Protein AF-A0AAV6TW61-F1 (afdb_monomer)

Solvent-accessible surface area (backbone atoms only — not comparable to full-atom values): 12051 Å² total; per-residue (Å²): 134,86,79,83,77,79,75,55,72,47,55,53,77,74,72,58,82,86,72,75,43,93,68,83,63,38,77,50,53,74,70,54,29,72,76,37,59,94,50,38,58,76,89,39,31,32,36,69,66,61,51,52,55,53,52,54,51,59,56,47,62,65,52,74,74,61,84,83,86,89,83,84,90,88,79,93,79,95,74,92,85,84,84,85,82,88,83,87,79,88,84,76,91,77,84,90,81,80,90,69,53,70,63,59,55,52,52,50,51,49,57,49,30,55,55,29,45,75,74,74,42,77,64,83,57,75,86,45,64,79,40,93,57,44,59,60,57,51,49,51,54,50,49,52,47,43,37,42,71,72,67,62,48,70,74,75,72,82,70,86,77,71,80,54,68,66,62,58,49,54,54,47,55,53,51,54,54,57,58,63,74,73,111

Mean predicted aligned error: 20.85 Å

Radius of gyration: 29.81 Å; Cα contacts (8 Å, |Δi|>4): 98; chains: 1; bounding box: 79×48×80 Å

pLDDT: mean 75.17, std 19.5, range [32.03, 95.75]

Sequence (183 aa):
MAKLVRLLVCCNPFQLPRHCIRTSLRPVQPWMVQLKPDTIHPKSKICVDCRKKLGKLKNAEAKDGARSIPTEANTSTAADDFEKEINLDEEGKDEESGGESSYAREFALKGLNESLQSIGESPVKSWRLKERNYSTNKFQKIDDVVRTKVFNIQEQQDDSSDCTHEKCEILTQLKEKFLVTNK

Structure (mmCIF, N/CA/C/O backbone):
data_AF-A0AAV6TW61-F1
#
_entry.id   AF-A0AAV6TW61-F1
#
loop_
_atom_site.group_PDB
_atom_site.id
_atom_site.type_symbol
_atom_site.label_atom_id
_atom_site.label_alt_id
_atom_site.label_comp_id
_atom_site.label_asym_id
_atom_site.label_entity_id
_atom_site.label_seq_id
_atom_site.pdbx_PDB_ins_code
_atom_site.Cartn_x
_atom_site.Cartn_y
_atom_site.Cartn_z
_atom_site.occupancy
_atom_site.B_iso_or_equiv
_atom_site.auth_seq_id
_atom_site.auth_comp_id
_atom_site.auth_asym_id
_atom_site.auth_atom_id
_atom_site.pdbx_PDB_model_num
ATOM 1 N N . MET A 1 1 ? -26.704 -10.622 -22.609 1.00 44.94 1 MET A N 1
ATOM 2 C CA . MET A 1 1 ? -25.483 -10.595 -23.446 1.00 44.94 1 MET A CA 1
ATOM 3 C C . MET A 1 1 ? -24.270 -10.847 -22.558 1.00 44.94 1 MET A C 1
ATOM 5 O O . MET A 1 1 ? -23.969 -10.011 -21.713 1.00 44.94 1 MET A O 1
ATOM 9 N N . ALA A 1 2 ? -23.618 -12.006 -22.672 1.00 50.59 2 ALA A N 1
ATOM 10 C CA . ALA A 1 2 ? -22.417 -12.305 -21.892 1.00 50.59 2 ALA A CA 1
ATOM 11 C C . ALA A 1 2 ? -21.236 -11.479 -22.428 1.00 50.59 2 ALA A C 1
ATOM 13 O O . ALA A 1 2 ? -20.878 -11.592 -23.600 1.00 50.59 2 ALA A O 1
ATOM 14 N N . LYS A 1 3 ? -20.641 -10.619 -21.591 1.00 51.84 3 LYS A N 1
ATOM 15 C CA . LYS A 1 3 ? -19.413 -9.894 -21.947 1.00 51.84 3 LYS A CA 1
ATOM 16 C C . LYS A 1 3 ? -18.277 -10.909 -22.048 1.00 51.84 3 LYS A C 1
ATOM 18 O O . LYS A 1 3 ? -17.883 -11.493 -21.041 1.00 51.84 3 LYS A O 1
ATOM 23 N N . LEU A 1 4 ? -17.751 -11.106 -23.255 1.00 52.84 4 LEU A N 1
ATOM 24 C CA . LEU A 1 4 ? -16.556 -11.911 -23.486 1.00 52.84 4 LEU A CA 1
ATOM 25 C C . LEU A 1 4 ? -15.365 -11.188 -22.835 1.00 52.84 4 LEU A C 1
ATOM 27 O O . LEU A 1 4 ? -14.794 -10.255 -23.402 1.00 52.84 4 LEU A O 1
ATOM 31 N N . VAL A 1 5 ? -15.028 -11.558 -21.599 1.00 57.91 5 VAL A N 1
ATOM 32 C CA . VAL A 1 5 ? -13.854 -11.020 -20.908 1.00 57.91 5 VAL A CA 1
ATOM 33 C C . VAL A 1 5 ? -12.625 -11.591 -21.608 1.00 57.91 5 VAL A C 1
ATOM 35 O O . VAL A 1 5 ? -12.257 -12.743 -21.388 1.00 57.91 5 VAL A O 1
ATOM 38 N N . ARG A 1 6 ? -11.995 -10.798 -22.483 1.00 59.06 6 ARG A N 1
ATOM 39 C CA . ARG A 1 6 ? -10.690 -11.143 -23.058 1.00 59.06 6 ARG A CA 1
ATOM 40 C C . ARG A 1 6 ? -9.681 -11.230 -21.915 1.00 59.06 6 ARG A C 1
ATOM 42 O O . ARG A 1 6 ? -9.266 -10.206 -21.375 1.00 59.06 6 ARG A O 1
ATOM 49 N N . LEU A 1 7 ? -9.315 -12.450 -21.531 1.00 63.81 7 LEU A N 1
ATOM 50 C CA . LEU A 1 7 ? -8.222 -12.687 -20.597 1.00 63.81 7 LEU A CA 1
ATOM 51 C C . LEU A 1 7 ? -6.934 -12.190 -21.255 1.00 63.81 7 LEU A C 1
ATOM 53 O O . LEU A 1 7 ? -6.513 -12.698 -22.292 1.00 63.81 7 LEU A O 1
ATOM 57 N N . LEU A 1 8 ? -6.337 -11.154 -20.673 1.00 72.69 8 LEU A N 1
ATOM 58 C CA . LEU A 1 8 ? -5.026 -10.684 -21.089 1.00 72.69 8 LEU A CA 1
ATOM 59 C C . LEU A 1 8 ? -3.990 -11.722 -20.645 1.00 72.69 8 LEU A C 1
ATOM 61 O O . LEU A 1 8 ? -3.890 -12.048 -19.463 1.00 72.69 8 LEU A O 1
ATOM 65 N N . VAL A 1 9 ? -3.222 -12.248 -21.598 1.00 83.88 9 VAL A N 1
ATOM 66 C CA . VAL A 1 9 ? -2.230 -13.297 -21.337 1.00 83.88 9 VAL A CA 1
ATOM 67 C C . VAL A 1 9 ? -0.862 -12.664 -21.106 1.00 83.88 9 VAL A C 1
ATOM 69 O O . VAL A 1 9 ? -0.349 -11.930 -21.950 1.00 83.88 9 VAL A O 1
ATOM 72 N N . CYS A 1 10 ? -0.284 -12.931 -19.937 1.00 89.38 10 CYS A N 1
ATOM 73 C CA . CYS A 1 10 ? 1.102 -12.594 -19.625 1.00 89.38 10 CYS A CA 1
ATOM 74 C C . CYS A 1 10 ? 2.043 -13.608 -20.291 1.00 89.38 10 CYS A C 1
ATOM 76 O O . CYS A 1 10 ? 1.726 -14.794 -20.329 1.00 89.38 10 CYS A O 1
ATOM 78 N N . CYS A 1 11 ? 3.222 -13.167 -20.739 1.00 89.94 11 CYS A N 1
ATOM 79 C CA . CYS A 1 11 ? 4.248 -14.044 -21.316 1.00 89.94 11 CYS A CA 1
ATOM 80 C C . CYS A 1 11 ? 4.774 -15.135 -20.364 1.00 89.94 11 CYS A C 1
ATOM 82 O O . CYS A 1 11 ? 5.349 -16.104 -20.837 1.00 89.94 11 CYS A O 1
ATOM 84 N N . ASN A 1 12 ? 4.553 -15.010 -19.048 1.00 90.19 12 ASN A N 1
ATOM 85 C CA . ASN A 1 12 ? 4.887 -16.017 -18.033 1.00 90.19 12 ASN A CA 1
ATOM 86 C C . ASN A 1 12 ? 6.308 -16.621 -18.167 1.00 90.19 12 ASN A C 1
ATOM 88 O O . ASN A 1 12 ? 6.460 -17.835 -18.317 1.00 90.19 12 ASN A O 1
ATOM 92 N N . PRO A 1 13 ? 7.373 -15.813 -18.028 1.00 91.25 13 PRO A N 1
ATOM 93 C CA . PRO A 1 13 ? 8.762 -16.268 -18.200 1.00 91.25 13 PRO A CA 1
ATOM 94 C C . PRO A 1 13 ? 9.259 -17.272 -17.145 1.00 91.25 13 PRO A C 1
ATOM 96 O O . PRO A 1 13 ? 10.419 -17.689 -17.146 1.00 91.25 13 PRO A O 1
ATOM 99 N N . PHE A 1 14 ? 8.400 -17.624 -16.193 1.00 91.69 14 PHE A N 1
ATOM 100 C CA . PHE A 1 14 ? 8.671 -18.580 -15.124 1.00 91.69 14 PHE A CA 1
ATOM 101 C C . PHE A 1 14 ? 7.818 -19.844 -15.254 1.00 91.69 14 PHE A C 1
ATOM 103 O O . PHE A 1 14 ? 7.834 -20.658 -14.339 1.00 91.69 14 PHE A O 1
ATOM 110 N N . GLN A 1 15 ? 7.054 -19.982 -16.348 1.00 88.56 15 GLN A N 1
ATOM 111 C CA . GLN A 1 15 ? 6.198 -21.138 -16.633 1.00 88.56 15 GLN A CA 1
ATOM 112 C C . GLN A 1 15 ? 5.305 -21.526 -15.441 1.00 88.5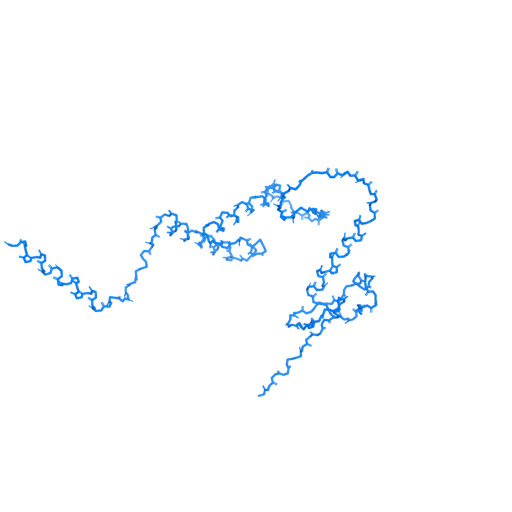6 15 GLN A C 1
ATOM 114 O O . GLN A 1 15 ? 5.046 -22.696 -15.177 1.00 88.56 15 GLN A O 1
ATOM 119 N N . LEU A 1 16 ? 4.821 -20.524 -14.697 1.00 84.50 16 LEU A N 1
ATOM 120 C CA . LEU A 1 16 ? 4.012 -20.759 -13.506 1.00 84.50 16 LEU A CA 1
ATOM 121 C C . LEU A 1 16 ? 2.666 -21.384 -13.907 1.00 84.50 16 LEU A C 1
ATOM 123 O O . LEU A 1 16 ? 2.005 -20.856 -14.812 1.00 84.50 16 LEU A O 1
ATOM 127 N N . PRO A 1 17 ? 2.226 -22.466 -13.244 1.00 81.06 17 PRO A N 1
ATOM 128 C CA . PRO A 1 17 ? 0.925 -23.058 -13.512 1.00 81.06 17 PRO A CA 1
ATOM 129 C C . PRO A 1 17 ? -0.192 -22.079 -13.131 1.00 81.06 17 PRO A C 1
ATOM 131 O O . PRO A 1 17 ? -0.079 -21.331 -12.160 1.00 81.06 17 PRO A O 1
ATOM 134 N N . ARG A 1 18 ? -1.288 -22.083 -13.904 1.00 76.00 18 ARG A N 1
ATOM 135 C CA . ARG A 1 18 ? -2.466 -21.212 -13.694 1.00 76.00 18 ARG A CA 1
ATOM 136 C C . ARG A 1 18 ? -2.135 -19.715 -13.644 1.00 76.00 18 ARG A C 1
ATOM 138 O O . ARG A 1 18 ? -2.767 -18.950 -12.918 1.00 76.00 18 ARG A O 1
ATOM 145 N N . HIS A 1 19 ? -1.167 -19.282 -14.449 1.00 77.88 19 HIS A N 1
ATOM 146 C CA . HIS A 1 19 ? -0.800 -17.876 -14.589 1.00 77.88 19 HIS A CA 1
ATOM 147 C C . HIS A 1 19 ? -1.848 -17.090 -15.400 1.00 77.88 19 HIS A C 1
ATOM 149 O O . HIS A 1 19 ? -1.616 -16.658 -16.528 1.00 77.88 19 HIS A O 1
ATOM 155 N N . CYS A 1 20 ? -3.042 -16.934 -14.829 1.00 66.94 20 CYS A N 1
ATOM 156 C CA . CYS A 1 20 ? -4.147 -16.176 -15.401 1.00 66.94 20 CYS A CA 1
ATOM 157 C C . CYS A 1 20 ? -4.231 -14.813 -14.725 1.00 66.94 20 CYS A C 1
ATOM 159 O O . CYS A 1 20 ? -4.363 -14.722 -13.505 1.00 66.94 20 CYS A O 1
ATOM 161 N N . ILE A 1 21 ? -4.173 -13.744 -15.519 1.00 74.00 21 ILE A N 1
ATOM 162 C CA . ILE A 1 21 ? -4.051 -12.392 -14.983 1.00 74.00 21 ILE A CA 1
ATOM 163 C C . ILE A 1 21 ? -5.213 -11.533 -15.449 1.00 74.00 21 ILE A C 1
ATOM 165 O O . ILE A 1 21 ? -5.481 -11.386 -16.637 1.00 74.00 21 ILE A O 1
ATOM 169 N N . ARG A 1 22 ? -5.916 -10.966 -14.466 1.00 64.75 22 ARG A N 1
ATOM 170 C CA . ARG A 1 22 ? -7.013 -10.008 -14.666 1.00 64.75 22 ARG A CA 1
ATOM 171 C C . ARG A 1 22 ? -6.548 -8.551 -14.583 1.00 64.75 22 ARG A C 1
ATOM 173 O O . ARG A 1 22 ? -7.348 -7.645 -14.780 1.00 64.75 22 ARG A O 1
ATOM 180 N N . THR A 1 23 ? -5.279 -8.323 -14.251 1.00 69.50 23 THR A N 1
ATOM 181 C CA . THR A 1 23 ? -4.700 -6.993 -14.037 1.00 69.50 23 THR A CA 1
ATOM 182 C C . THR A 1 23 ? -3.992 -6.462 -15.287 1.00 69.50 23 THR A C 1
ATOM 184 O O . THR A 1 23 ? -3.738 -7.186 -16.250 1.00 69.50 23 THR A O 1
ATOM 187 N N . SER A 1 24 ? -3.697 -5.158 -15.280 1.00 81.25 24 SER A N 1
ATOM 188 C CA . SER A 1 24 ? -3.044 -4.458 -16.390 1.00 81.25 24 SER A CA 1
ATOM 189 C C . SER A 1 24 ? -1.644 -5.017 -16.668 1.00 81.25 24 SER A C 1
ATOM 191 O O . SER A 1 24 ? -0.745 -4.931 -15.825 1.00 81.25 24 SER A O 1
ATOM 193 N N . LEU A 1 25 ? -1.458 -5.584 -17.864 1.00 90.56 25 LEU A N 1
ATOM 194 C CA . LEU A 1 25 ? -0.155 -6.038 -18.343 1.00 90.56 25 LEU A CA 1
ATOM 195 C C . LEU A 1 25 ? 0.665 -4.863 -18.888 1.00 90.56 25 LEU A C 1
AT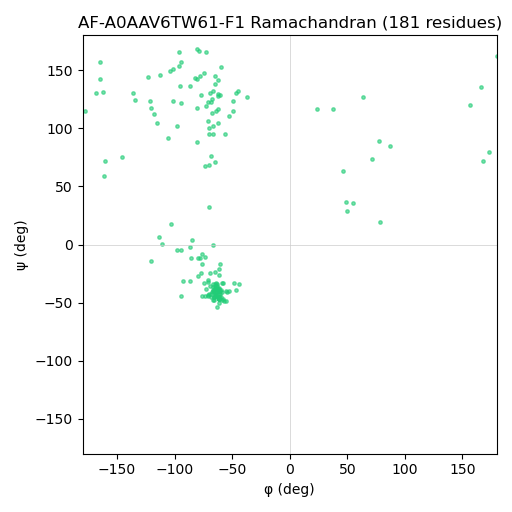OM 197 O O . LEU A 1 25 ? 0.141 -3.968 -19.555 1.00 90.56 25 LEU A O 1
ATOM 201 N N . ARG A 1 26 ? 1.973 -4.893 -18.647 1.00 91.44 26 ARG A N 1
ATOM 202 C CA . ARG A 1 26 ? 2.938 -3.884 -19.093 1.00 91.44 26 ARG A CA 1
ATOM 203 C C . ARG A 1 26 ? 3.699 -4.374 -20.329 1.00 91.44 26 ARG A C 1
ATOM 205 O O . ARG A 1 26 ? 3.873 -5.583 -20.478 1.00 91.44 26 ARG A O 1
ATOM 212 N N . PRO A 1 27 ? 4.156 -3.472 -21.212 1.00 94.75 27 PRO A N 1
ATOM 213 C CA . PRO A 1 27 ? 5.063 -3.853 -22.288 1.00 94.75 27 PRO A CA 1
ATOM 214 C C . PRO A 1 27 ? 6.377 -4.394 -21.709 1.00 94.75 27 PRO A C 1
ATOM 216 O O . PRO A 1 27 ? 6.871 -3.897 -20.692 1.00 94.75 27 PRO A O 1
ATOM 219 N N . VAL A 1 28 ? 6.918 -5.426 -22.350 1.00 95.00 28 VAL A N 1
ATOM 220 C CA . VAL A 1 28 ? 8.249 -5.960 -22.047 1.00 95.00 28 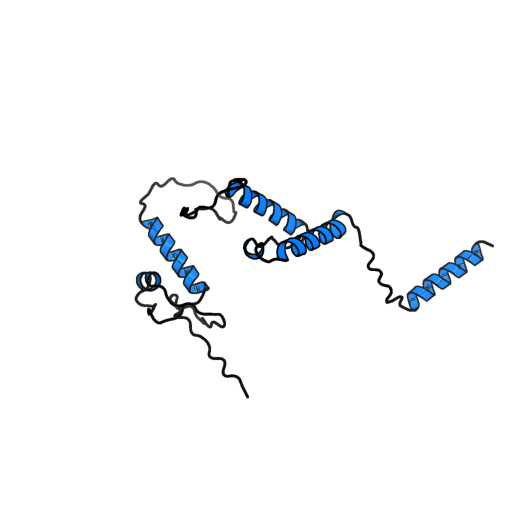VAL A CA 1
ATOM 221 C C . VAL A 1 28 ? 9.315 -4.909 -22.377 1.00 95.00 28 VAL A C 1
ATOM 223 O O . VAL A 1 28 ? 9.233 -4.232 -23.397 1.00 95.00 28 VAL A O 1
ATOM 226 N N . GLN A 1 29 ? 10.313 -4.764 -21.502 1.00 94.81 29 GLN A N 1
ATOM 227 C CA . GLN A 1 29 ? 11.461 -3.875 -21.719 1.00 94.81 29 GLN A CA 1
ATOM 228 C C . GLN A 1 29 ? 12.654 -4.667 -22.291 1.00 94.81 29 GLN A C 1
ATOM 230 O O . GLN A 1 29 ? 12.772 -5.853 -21.983 1.00 94.81 29 GLN A O 1
ATOM 235 N N . PRO A 1 30 ? 13.578 -4.044 -23.051 1.00 95.31 30 PRO A N 1
ATOM 236 C CA . PRO A 1 30 ? 14.693 -4.753 -23.696 1.00 95.31 30 PRO A CA 1
ATOM 237 C C . PRO A 1 30 ? 15.556 -5.593 -22.743 1.00 95.31 30 PRO A C 1
ATOM 239 O O . PRO A 1 30 ? 15.878 -6.736 -23.055 1.00 95.31 30 PRO A O 1
ATOM 242 N N . TRP A 1 31 ? 15.846 -5.079 -21.543 1.00 94.50 31 TRP A N 1
ATOM 243 C CA . TRP A 1 31 ? 16.635 -5.798 -20.531 1.00 94.50 31 TRP A CA 1
ATOM 244 C C . TRP A 1 31 ? 15.987 -7.116 -20.077 1.00 94.50 31 TRP A C 1
ATOM 246 O O . TRP A 1 31 ? 16.675 -8.039 -19.661 1.00 94.50 31 TRP A O 1
ATOM 256 N N . MET A 1 32 ? 14.659 -7.230 -20.164 1.00 95.44 32 MET A N 1
ATOM 257 C CA . MET A 1 32 ? 13.951 -8.462 -19.810 1.00 95.44 32 MET A CA 1
ATOM 258 C C . MET A 1 32 ? 14.187 -9.546 -20.861 1.00 95.44 32 MET A C 1
ATOM 260 O O . MET A 1 32 ? 14.342 -10.709 -20.509 1.00 95.44 32 MET A O 1
ATOM 264 N N . VAL A 1 33 ? 14.225 -9.158 -22.140 1.00 95.12 33 VAL A N 1
ATOM 265 C CA . VAL A 1 33 ? 14.514 -10.070 -23.257 1.00 95.12 33 VAL A CA 1
ATOM 266 C C . VAL A 1 33 ? 15.949 -10.577 -23.156 1.00 95.12 33 VAL A C 1
ATOM 268 O O . VAL A 1 33 ? 16.181 -11.758 -23.355 1.00 95.12 33 VAL A O 1
ATOM 271 N N . GLN A 1 34 ? 16.891 -9.709 -22.778 1.00 93.19 34 GLN A N 1
ATOM 272 C CA . GLN A 1 34 ? 18.284 -10.102 -22.540 1.00 93.19 34 GLN A CA 1
ATOM 273 C C . GLN A 1 34 ? 18.408 -11.126 -21.406 1.00 93.19 34 GLN A C 1
ATOM 275 O O . GLN A 1 34 ? 19.151 -12.089 -21.539 1.00 93.19 34 GLN A O 1
ATOM 280 N N . LEU A 1 35 ? 17.642 -10.948 -20.324 1.00 92.56 35 LEU A N 1
ATOM 281 C CA . LEU A 1 35 ? 17.695 -11.834 -19.159 1.00 92.56 35 LEU A CA 1
ATOM 282 C C . LEU A 1 35 ? 17.102 -13.225 -19.432 1.00 92.56 35 LEU A C 1
ATOM 284 O O . LEU A 1 35 ? 17.510 -14.209 -18.825 1.00 92.56 35 LEU A O 1
ATOM 288 N N . LYS A 1 36 ? 16.093 -13.314 -20.307 1.00 91.62 36 LYS A N 1
ATOM 289 C CA . LYS A 1 36 ? 15.455 -14.582 -20.685 1.00 91.62 36 LYS A CA 1
ATOM 290 C C . LYS A 1 36 ? 15.007 -14.585 -22.154 1.00 91.62 36 LYS A C 1
ATOM 292 O O . LYS A 1 36 ? 13.798 -14.506 -22.415 1.00 91.62 36 LYS A O 1
ATOM 297 N N . PRO A 1 37 ? 15.941 -14.729 -23.107 1.00 91.38 37 PRO A N 1
ATOM 298 C CA . PRO A 1 37 ? 15.635 -14.634 -24.535 1.00 91.38 37 PRO A CA 1
ATOM 299 C C . PRO A 1 37 ? 14.677 -15.734 -25.005 1.00 91.38 37 PRO A C 1
ATOM 301 O O . PRO A 1 37 ? 13.784 -15.467 -25.805 1.00 91.38 37 PRO A O 1
ATOM 304 N N . ASP A 1 38 ? 14.774 -16.933 -24.428 1.00 90.19 38 ASP A N 1
ATOM 305 C CA . ASP A 1 38 ? 14.000 -18.099 -24.877 1.00 90.19 38 ASP A CA 1
ATOM 306 C C . ASP A 1 38 ? 12.528 -18.073 -24.447 1.00 90.19 38 ASP A C 1
ATOM 308 O O . ASP A 1 38 ? 11.699 -18.811 -24.975 1.00 90.19 38 ASP A O 1
ATOM 312 N N . THR A 1 39 ? 12.177 -17.235 -23.465 1.00 89.75 39 THR A N 1
ATOM 313 C CA . THR A 1 39 ? 10.820 -17.215 -22.882 1.00 89.75 39 THR A CA 1
ATOM 314 C C . THR A 1 39 ? 10.114 -15.871 -23.020 1.00 89.75 39 THR A C 1
ATOM 316 O O . THR A 1 39 ? 8.899 -15.796 -22.828 1.00 89.75 39 THR A O 1
ATOM 319 N N . ILE A 1 40 ? 10.836 -14.797 -23.357 1.00 92.06 40 ILE A N 1
ATOM 320 C CA . ILE A 1 40 ? 10.291 -13.439 -23.409 1.00 92.06 40 ILE A CA 1
ATOM 321 C C . ILE A 1 40 ? 10.381 -12.879 -24.824 1.00 92.06 40 ILE A C 1
ATOM 323 O O . ILE A 1 40 ? 11.447 -12.521 -25.311 1.00 92.06 40 ILE A O 1
ATOM 327 N N . HIS A 1 41 ? 9.221 -12.685 -25.452 1.00 91.50 41 HIS A N 1
ATOM 328 C CA . HIS A 1 41 ? 9.142 -12.026 -26.752 1.00 91.50 41 HIS A CA 1
ATOM 329 C C . HIS A 1 41 ? 9.052 -10.490 -26.600 1.00 91.50 41 HIS A C 1
ATOM 331 O O . HIS A 1 41 ? 8.230 -10.019 -25.804 1.00 91.50 41 HIS A O 1
ATOM 337 N N . PRO A 1 42 ? 9.778 -9.676 -27.395 1.00 90.88 42 PRO A N 1
ATOM 338 C CA . PRO A 1 42 ? 9.791 -8.209 -27.269 1.00 90.88 42 PRO A CA 1
ATOM 339 C C . PRO A 1 42 ? 8.413 -7.542 -27.394 1.00 90.88 42 PRO A C 1
ATOM 341 O O . PRO A 1 42 ? 8.132 -6.541 -26.745 1.00 90.88 42 PRO A O 1
ATOM 344 N N . LYS A 1 43 ? 7.525 -8.113 -28.218 1.00 91.44 43 LYS A N 1
ATOM 345 C CA . LYS A 1 43 ? 6.150 -7.611 -28.419 1.00 91.44 43 LYS A CA 1
ATOM 346 C C . LYS A 1 43 ? 5.134 -8.144 -27.398 1.00 91.44 43 LYS A C 1
ATOM 348 O O . LYS A 1 43 ? 3.954 -7.810 -27.478 1.00 91.44 43 LYS A O 1
ATOM 353 N N . SER A 1 44 ? 5.556 -9.015 -26.481 1.00 92.50 44 SER A N 1
ATOM 354 C CA . SER A 1 44 ? 4.660 -9.589 -25.476 1.00 92.50 44 SER A CA 1
ATOM 355 C C . SER A 1 44 ? 4.407 -8.615 -24.324 1.00 92.50 44 SER A C 1
ATOM 357 O O . SER A 1 44 ? 5.076 -7.588 -24.177 1.00 92.50 44 SER A O 1
ATOM 359 N N . LYS A 1 45 ? 3.398 -8.925 -23.506 1.00 92.94 45 LYS A N 1
ATOM 360 C CA . LYS A 1 45 ? 3.108 -8.170 -22.291 1.00 92.94 45 LYS A CA 1
ATOM 361 C C . LYS A 1 45 ? 3.383 -9.027 -21.065 1.00 92.94 45 LYS A C 1
ATOM 363 O O . LYS A 1 45 ? 3.154 -10.235 -21.069 1.00 92.94 45 LYS A O 1
ATOM 368 N N . ILE A 1 46 ? 3.836 -8.377 -20.005 1.00 93.06 46 ILE A N 1
ATOM 369 C CA . ILE A 1 46 ? 4.231 -9.004 -18.751 1.00 93.06 46 ILE A CA 1
ATOM 370 C C . ILE A 1 46 ? 3.425 -8.421 -17.594 1.00 93.06 46 ILE A C 1
ATOM 372 O O . ILE A 1 46 ? 3.088 -7.235 -17.574 1.00 93.06 46 ILE A O 1
ATOM 376 N N . CYS A 1 47 ? 3.091 -9.246 -16.613 1.00 93.12 47 CYS A N 1
ATOM 377 C CA . CYS A 1 47 ? 2.426 -8.772 -15.412 1.00 93.12 47 CYS A CA 1
ATOM 378 C C . CYS A 1 47 ? 3.401 -8.158 -14.408 1.00 93.12 47 CYS A C 1
ATOM 380 O O . CYS A 1 47 ? 4.621 -8.302 -14.511 1.00 93.12 47 CYS A O 1
ATOM 382 N N . VAL A 1 48 ? 2.841 -7.486 -13.403 1.00 91.00 48 VAL A N 1
ATOM 383 C CA . VAL A 1 48 ? 3.616 -6.844 -12.336 1.00 91.00 48 VAL A CA 1
ATOM 384 C C . VAL A 1 48 ? 4.481 -7.858 -11.583 1.00 91.00 48 VAL A C 1
ATOM 386 O O . VAL A 1 48 ? 5.647 -7.573 -11.324 1.00 91.00 48 VAL A O 1
ATOM 389 N N . ASP A 1 49 ? 3.959 -9.048 -11.293 1.00 90.88 49 ASP A N 1
ATOM 390 C CA . ASP A 1 49 ? 4.676 -10.045 -10.492 1.00 90.88 49 ASP A CA 1
ATOM 391 C C . ASP A 1 49 ? 5.851 -10.659 -11.253 1.00 90.88 49 ASP A C 1
ATOM 393 O O . ASP A 1 49 ? 6.959 -10.743 -10.722 1.00 90.88 49 ASP A O 1
ATOM 397 N N . CYS A 1 50 ? 5.654 -11.015 -12.526 1.00 92.56 50 CYS A N 1
ATOM 398 C CA . CYS A 1 50 ? 6.741 -11.488 -13.379 1.00 92.56 50 CYS A CA 1
ATOM 399 C C . CYS A 1 50 ? 7.792 -10.394 -13.597 1.00 92.56 50 CYS A C 1
ATOM 401 O O . CYS A 1 50 ? 8.983 -10.683 -13.508 1.00 92.56 50 CYS A O 1
ATOM 403 N N . ARG A 1 51 ? 7.379 -9.133 -13.797 1.00 93.50 51 ARG A N 1
ATOM 404 C CA . ARG A 1 51 ? 8.306 -7.996 -13.904 1.00 93.50 51 ARG A CA 1
ATOM 405 C C . ARG A 1 51 ? 9.144 -7.823 -12.637 1.00 93.50 51 ARG A C 1
ATOM 407 O O . ARG A 1 51 ? 10.354 -7.646 -12.737 1.00 93.50 51 ARG A O 1
ATOM 414 N N . LYS A 1 52 ? 8.522 -7.897 -11.456 1.00 92.56 52 LYS A N 1
ATOM 415 C CA . LYS A 1 52 ? 9.225 -7.817 -10.167 1.00 92.56 52 LYS A CA 1
ATOM 416 C C . LYS A 1 52 ? 10.223 -8.961 -9.999 1.00 92.56 52 LYS A C 1
ATOM 418 O O . LYS A 1 52 ? 11.356 -8.710 -9.605 1.00 92.56 52 LYS A O 1
ATOM 423 N N . LYS A 1 53 ? 9.833 -10.198 -10.326 1.00 93.50 53 LYS A N 1
ATOM 424 C CA . LYS A 1 53 ? 10.732 -11.361 -10.257 1.00 93.50 53 LYS A CA 1
ATOM 425 C C . LYS A 1 53 ? 11.935 -11.223 -11.197 1.00 93.50 53 LYS A C 1
ATOM 427 O O . LYS A 1 53 ? 13.048 -11.488 -10.764 1.00 93.50 53 LYS A O 1
ATOM 432 N N . LEU A 1 54 ? 11.738 -10.748 -12.430 1.00 93.94 54 LEU A N 1
ATOM 433 C CA . LEU A 1 54 ? 12.852 -10.458 -13.346 1.00 93.94 54 LEU A CA 1
ATOM 434 C C . LEU A 1 54 ? 13.774 -9.360 -12.800 1.00 93.94 54 LEU A C 1
ATOM 436 O O . LEU A 1 54 ? 14.987 -9.469 -12.924 1.00 93.94 54 LEU A O 1
ATOM 440 N N . GLY A 1 55 ? 13.217 -8.328 -12.158 1.00 93.44 55 GLY A N 1
ATOM 441 C CA . GLY A 1 55 ? 14.015 -7.268 -11.534 1.00 93.44 55 GLY A CA 1
ATOM 442 C C . GLY A 1 55 ? 14.934 -7.788 -10.426 1.00 93.44 55 GLY A C 1
ATOM 443 O O . GLY A 1 55 ? 16.078 -7.360 -10.333 1.00 93.44 55 GLY A O 1
ATOM 444 N N . LYS A 1 56 ? 14.470 -8.760 -9.629 1.00 92.44 56 LYS A N 1
ATOM 445 C CA . LYS A 1 56 ? 15.304 -9.408 -8.604 1.00 92.44 56 LYS A CA 1
ATOM 446 C C . LYS A 1 56 ? 16.473 -10.188 -9.211 1.00 92.44 56 LYS A C 1
ATOM 448 O O . LYS A 1 56 ? 17.576 -10.087 -8.696 1.00 92.44 56 LYS A O 1
ATOM 453 N N . LEU A 1 57 ? 16.239 -10.917 -10.307 1.00 90.25 57 LEU A N 1
ATOM 454 C CA . LEU A 1 57 ? 17.291 -11.665 -11.009 1.00 90.25 57 LEU A CA 1
ATOM 455 C C . LEU A 1 57 ? 18.358 -10.736 -11.595 1.00 90.25 57 LEU A C 1
ATOM 457 O O . LEU A 1 57 ? 19.542 -10.966 -11.386 1.00 90.25 57 LEU A O 1
ATOM 461 N N . LYS A 1 58 ? 17.934 -9.636 -12.230 1.00 90.56 58 LYS A N 1
ATOM 462 C CA . LYS A 1 58 ? 18.849 -8.615 -12.758 1.00 90.56 58 LYS A CA 1
ATOM 463 C C . LYS A 1 58 ? 19.794 -8.069 -11.677 1.00 90.56 58 LYS A C 1
ATOM 465 O O . LYS A 1 58 ? 20.968 -7.838 -11.934 1.00 90.56 58 LYS A O 1
ATOM 470 N N . ASN A 1 59 ? 19.278 -7.864 -10.466 1.00 84.44 59 ASN A N 1
ATOM 471 C CA . ASN A 1 59 ? 20.071 -7.354 -9.349 1.00 84.44 59 ASN A CA 1
ATOM 472 C C . ASN A 1 59 ? 20.971 -8.427 -8.712 1.00 84.44 59 ASN A C 1
ATOM 474 O O . ASN A 1 59 ? 21.967 -8.072 -8.092 1.00 84.44 59 ASN A O 1
ATOM 478 N N . ALA A 1 60 ? 20.627 -9.711 -8.841 1.00 82.44 60 ALA A N 1
ATOM 479 C CA . ALA A 1 60 ? 21.459 -10.815 -8.365 1.00 82.44 60 ALA A CA 1
ATOM 480 C C . ALA A 1 60 ? 22.684 -11.023 -9.271 1.00 82.44 60 ALA A C 1
ATOM 482 O O . ALA A 1 60 ? 23.800 -11.076 -8.767 1.00 82.44 60 ALA A O 1
ATOM 483 N N . GLU A 1 61 ? 22.505 -11.003 -10.598 1.00 74.31 61 GLU A N 1
ATOM 484 C CA . GLU A 1 61 ? 23.624 -11.085 -11.556 1.00 74.31 61 GLU A CA 1
ATOM 485 C C . GLU A 1 61 ? 24.634 -9.942 -11.378 1.00 74.31 61 GLU A C 1
ATOM 487 O O . GLU A 1 61 ? 25.836 -10.133 -11.545 1.00 74.31 61 GLU A O 1
ATOM 492 N N . ALA A 1 62 ? 24.162 -8.756 -10.979 1.00 73.12 62 ALA A N 1
ATOM 493 C CA . ALA A 1 62 ? 25.032 -7.624 -10.675 1.00 73.12 62 ALA A CA 1
ATOM 494 C C . ALA A 1 62 ? 25.881 -7.825 -9.402 1.00 73.12 62 ALA A C 1
ATOM 496 O O . ALA A 1 62 ? 26.937 -7.207 -9.280 1.00 73.12 62 ALA A O 1
ATOM 497 N N . LYS A 1 63 ? 25.446 -8.677 -8.461 1.00 66.00 63 LYS A N 1
ATOM 498 C CA . LYS A 1 63 ? 26.177 -8.970 -7.216 1.00 66.00 63 LYS A CA 1
ATOM 499 C C . LYS A 1 63 ? 27.205 -10.093 -7.384 1.00 66.00 63 LYS A C 1
ATOM 501 O O . LYS A 1 63 ? 28.273 -10.012 -6.785 1.00 66.00 63 LYS A O 1
ATOM 506 N N . ASP A 1 64 ? 26.950 -11.067 -8.256 1.00 58.44 64 ASP A N 1
ATOM 507 C CA . ASP A 1 64 ? 27.866 -12.197 -8.493 1.00 58.44 64 ASP A CA 1
ATOM 508 C C . ASP A 1 64 ? 29.133 -11.819 -9.295 1.00 58.44 64 ASP A C 1
ATOM 510 O O . ASP A 1 64 ? 30.097 -12.584 -9.348 1.00 58.44 64 ASP A O 1
ATOM 514 N N . GLY A 1 65 ? 29.187 -10.610 -9.869 1.00 54.72 65 GLY A N 1
ATOM 515 C CA . GLY A 1 65 ? 30.394 -10.040 -10.484 1.00 54.72 65 GLY A CA 1
ATOM 516 C C . GLY A 1 65 ? 31.445 -9.517 -9.490 1.00 54.72 65 GLY A C 1
ATOM 517 O O . GLY A 1 65 ? 32.551 -9.173 -9.907 1.00 54.72 65 GLY A O 1
ATOM 518 N N . ALA A 1 66 ? 31.140 -9.461 -8.188 1.00 50.19 66 ALA A N 1
ATOM 519 C CA . ALA A 1 66 ? 32.048 -8.991 -7.140 1.00 50.19 66 ALA A CA 1
ATOM 520 C C . ALA A 1 66 ? 32.588 -10.172 -6.307 1.00 50.19 66 ALA A C 1
ATOM 522 O O . ALA A 1 66 ? 31.998 -10.610 -5.321 1.00 50.19 66 ALA A O 1
ATOM 523 N N . ARG A 1 67 ? 33.737 -10.717 -6.716 1.00 45.19 67 ARG A N 1
ATOM 524 C CA . ARG A 1 67 ? 34.393 -11.867 -6.076 1.00 45.19 67 ARG A 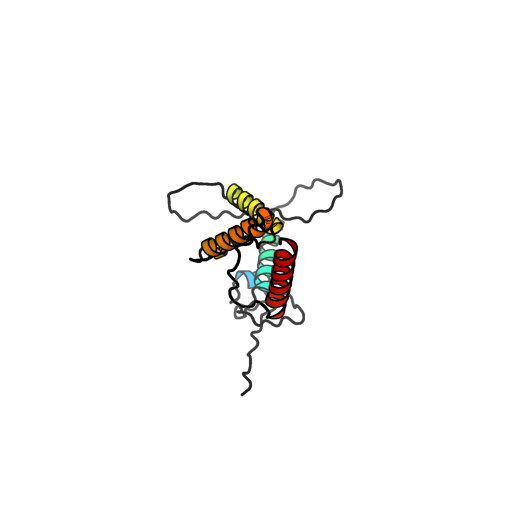CA 1
ATOM 525 C C . ARG A 1 67 ? 35.010 -11.522 -4.699 1.00 45.19 67 ARG A C 1
ATOM 527 O O . ARG A 1 67 ? 36.082 -10.938 -4.634 1.00 45.19 67 ARG A O 1
ATOM 534 N N . SER A 1 68 ? 34.328 -12.004 -3.649 1.00 44.53 68 SER A N 1
ATOM 535 C CA . SER A 1 68 ? 34.769 -12.632 -2.374 1.00 44.53 68 SER A CA 1
ATOM 536 C C . SER A 1 68 ? 35.606 -11.901 -1.304 1.00 44.53 68 SER A C 1
ATOM 538 O O . SER A 1 68 ? 36.765 -11.577 -1.537 1.00 44.53 68 SER A O 1
ATOM 540 N N . ILE A 1 69 ? 35.096 -11.937 -0.058 1.00 36.00 69 ILE A N 1
ATOM 541 C CA . ILE A 1 69 ? 35.821 -12.416 1.144 1.00 36.00 69 ILE A CA 1
ATOM 542 C C . ILE A 1 69 ? 34.861 -13.314 1.966 1.00 36.00 69 ILE A C 1
ATOM 544 O O . ILE A 1 69 ? 33.731 -12.888 2.204 1.00 36.00 69 ILE A O 1
ATOM 548 N N . PRO A 1 70 ? 35.262 -14.531 2.393 1.00 53.97 70 PRO A N 1
ATOM 549 C CA . PRO A 1 70 ? 34.488 -15.375 3.302 1.00 53.97 70 PRO A CA 1
ATOM 550 C C . PRO A 1 70 ? 34.938 -15.184 4.760 1.00 53.97 70 PRO A C 1
ATOM 552 O O . PRO A 1 70 ? 36.135 -15.219 5.042 1.00 53.97 70 PRO A O 1
ATOM 555 N N . THR A 1 71 ? 33.990 -15.083 5.693 1.00 39.59 71 THR A N 1
ATOM 556 C CA . THR A 1 71 ? 34.267 -15.337 7.116 1.00 39.59 71 THR A CA 1
ATOM 557 C C . THR A 1 71 ? 33.159 -16.209 7.693 1.00 39.59 71 THR A C 1
ATOM 559 O O . THR A 1 71 ? 31.975 -15.904 7.559 1.00 39.59 71 THR A O 1
ATOM 562 N N . GLU A 1 72 ? 33.571 -17.334 8.270 1.00 43.28 72 GLU A N 1
ATOM 563 C CA . GLU A 1 72 ? 32.732 -18.439 8.725 1.00 43.28 72 GLU A CA 1
ATOM 564 C C . GLU A 1 72 ? 32.105 -18.215 10.117 1.00 43.28 72 GLU A C 1
ATOM 566 O O . GLU A 1 72 ? 32.727 -17.666 11.020 1.00 43.28 72 GLU A O 1
ATOM 571 N N . ALA A 1 73 ? 30.859 -18.691 10.233 1.00 42.38 73 ALA A N 1
ATOM 572 C CA . ALA A 1 73 ? 30.192 -19.423 11.323 1.00 42.38 73 ALA A CA 1
ATOM 573 C C . ALA A 1 73 ? 30.437 -19.115 12.824 1.00 42.38 73 ALA A C 1
ATOM 575 O O . ALA A 1 73 ? 31.487 -19.420 13.383 1.00 42.38 73 ALA A O 1
ATOM 576 N N . ASN A 1 74 ? 29.352 -18.682 13.493 1.00 38.69 74 ASN A N 1
ATOM 577 C CA . ASN A 1 74 ? 28.704 -19.212 14.727 1.00 38.69 74 ASN A CA 1
ATOM 578 C C . ASN A 1 74 ? 27.730 -18.108 15.225 1.00 38.69 74 ASN A C 1
ATOM 580 O O . ASN A 1 74 ? 28.105 -16.946 15.209 1.00 38.69 74 ASN A O 1
ATOM 584 N N . THR A 1 75 ? 26.475 -18.272 15.662 1.00 32.53 75 THR A N 1
ATOM 585 C CA . THR A 1 75 ? 25.653 -19.382 16.178 1.00 32.53 75 THR A CA 1
ATOM 586 C C . THR A 1 75 ? 24.168 -18.931 16.129 1.00 32.53 75 THR A C 1
ATOM 588 O O . THR A 1 75 ? 23.893 -17.735 16.132 1.00 32.53 75 THR A O 1
ATOM 591 N N . SER A 1 76 ? 23.224 -19.878 16.101 1.00 47.09 76 SER A N 1
ATOM 592 C CA . SER A 1 76 ? 21.755 -19.732 16.020 1.00 47.09 76 SER A CA 1
ATOM 593 C C . SER A 1 76 ? 21.063 -18.686 16.915 1.00 47.09 76 SER A C 1
ATOM 595 O O . SER A 1 76 ? 21.160 -18.802 18.132 1.00 47.09 76 SER A O 1
ATOM 597 N N . THR A 1 77 ? 20.169 -17.877 16.323 1.00 32.03 77 THR A N 1
ATOM 598 C CA . THR A 1 77 ? 18.761 -17.708 16.765 1.00 32.03 77 THR A CA 1
ATOM 599 C C . THR A 1 77 ? 17.912 -17.031 15.680 1.00 32.03 77 THR A C 1
ATOM 601 O O . THR A 1 77 ? 18.374 -16.155 14.960 1.00 32.03 77 THR A O 1
ATOM 604 N N . ALA A 1 78 ? 16.663 -17.479 15.549 1.00 51.00 78 ALA A N 1
ATOM 605 C CA . ALA A 1 78 ? 15.691 -17.044 14.552 1.00 51.00 78 ALA A CA 1
ATOM 606 C C . ALA A 1 78 ? 15.343 -15.544 14.632 1.00 51.00 78 ALA A C 1
ATOM 608 O O . ALA A 1 78 ? 14.920 -15.079 15.687 1.00 51.00 78 ALA A O 1
ATOM 609 N N . ALA A 1 79 ? 15.423 -14.839 13.500 1.00 39.91 79 ALA A N 1
ATOM 610 C CA . ALA A 1 79 ? 14.575 -13.700 13.140 1.00 39.91 79 ALA A CA 1
ATOM 611 C C . ALA A 1 79 ? 14.789 -13.372 11.654 1.00 39.91 79 ALA A C 1
ATOM 613 O O . ALA A 1 79 ? 15.926 -13.287 11.197 1.00 39.91 79 ALA A O 1
ATOM 614 N N . ASP A 1 80 ? 13.687 -13.239 10.917 1.00 41.44 80 ASP A N 1
ATOM 615 C CA . ASP A 1 80 ? 13.677 -12.974 9.482 1.00 41.44 80 ASP A CA 1
ATOM 616 C C . ASP A 1 80 ? 14.325 -11.626 9.124 1.00 41.44 80 ASP A C 1
ATOM 618 O O . ASP A 1 80 ? 13.989 -10.558 9.636 1.00 41.44 80 ASP A O 1
ATOM 622 N N . ASP A 1 81 ? 15.248 -11.777 8.188 1.00 47.91 81 ASP A N 1
ATOM 623 C CA . ASP A 1 81 ? 16.152 -10.870 7.502 1.00 47.91 81 ASP A CA 1
ATOM 624 C C . ASP A 1 81 ? 15.427 -9.795 6.666 1.00 47.91 81 ASP A C 1
ATOM 626 O O . ASP A 1 81 ? 14.583 -10.133 5.835 1.00 47.91 81 ASP A O 1
ATOM 630 N N . PHE A 1 82 ? 15.775 -8.510 6.819 1.00 43.69 82 PHE A N 1
ATOM 631 C CA . PHE A 1 82 ? 15.649 -7.517 5.736 1.00 43.69 82 PHE A CA 1
ATOM 632 C C . PHE A 1 82 ? 16.541 -6.282 5.984 1.00 43.69 82 PHE A C 1
ATOM 634 O O . PHE A 1 82 ? 16.069 -5.174 6.232 1.00 43.69 82 PHE A O 1
ATOM 641 N N . GLU A 1 83 ? 17.851 -6.463 5.840 1.00 55.59 83 GLU A N 1
ATOM 642 C CA . GLU A 1 83 ? 18.751 -5.438 5.285 1.00 55.59 83 GLU A CA 1
ATOM 643 C C . GLU A 1 83 ? 19.073 -5.884 3.832 1.00 55.59 83 GLU A C 1
ATOM 645 O O . GLU A 1 83 ? 19.034 -7.069 3.527 1.00 55.59 83 GLU A O 1
ATOM 650 N N . LYS A 1 84 ? 19.339 -5.075 2.801 1.00 51.78 84 LYS A N 1
ATOM 651 C CA . LYS A 1 84 ? 20.140 -3.856 2.723 1.00 51.78 84 LYS A CA 1
ATOM 652 C C . LYS A 1 84 ? 20.118 -3.307 1.273 1.00 51.78 84 LYS A C 1
ATOM 654 O O . LYS A 1 84 ? 19.909 -4.067 0.324 1.00 51.78 84 LYS A O 1
ATOM 659 N N . GLU A 1 85 ? 20.485 -2.026 1.147 1.00 48.06 85 GLU A N 1
ATOM 660 C CA . GLU A 1 85 ? 21.111 -1.336 -0.009 1.00 48.06 85 GLU A CA 1
ATOM 661 C C . GLU A 1 85 ? 20.237 -0.738 -1.135 1.00 48.06 85 GLU A C 1
ATOM 663 O O . GLU A 1 85 ? 19.982 -1.325 -2.185 1.00 48.06 85 GLU A O 1
ATOM 668 N N . ILE A 1 86 ? 19.780 0.495 -0.873 1.00 47.38 86 ILE A N 1
ATOM 669 C CA . ILE A 1 86 ? 20.245 1.771 -1.469 1.00 47.38 86 ILE A CA 1
ATOM 670 C C . ILE A 1 86 ? 20.924 1.674 -2.854 1.00 47.38 86 ILE A C 1
ATOM 672 O O . ILE A 1 86 ? 22.036 1.173 -2.974 1.00 47.38 86 ILE A O 1
ATOM 676 N N . ASN A 1 87 ? 20.304 2.292 -3.866 1.00 39.22 87 ASN A N 1
ATOM 677 C CA . ASN A 1 87 ? 21.018 2.954 -4.961 1.00 39.22 87 ASN A CA 1
ATOM 678 C C . ASN A 1 87 ? 20.603 4.432 -4.960 1.00 39.22 87 ASN A C 1
ATOM 680 O O . ASN A 1 87 ? 19.419 4.744 -5.105 1.00 39.22 87 ASN A O 1
ATOM 684 N N . LEU A 1 88 ? 21.591 5.297 -4.728 1.00 48.84 88 LEU A N 1
ATOM 685 C CA . LEU A 1 88 ? 21.552 6.738 -4.947 1.00 48.84 88 LEU A CA 1
ATOM 686 C C . LEU A 1 88 ? 21.791 6.978 -6.439 1.00 48.84 88 LEU A C 1
ATOM 688 O O . LEU A 1 88 ? 22.871 6.662 -6.922 1.00 48.84 88 LEU A O 1
ATOM 692 N N . ASP A 1 89 ? 20.815 7.558 -7.127 1.00 41.16 89 ASP A N 1
ATOM 693 C CA . ASP A 1 89 ? 21.088 8.386 -8.299 1.00 41.16 89 ASP A CA 1
ATOM 694 C C . ASP A 1 89 ? 20.638 9.801 -7.927 1.00 41.16 89 ASP A C 1
ATOM 696 O O . ASP A 1 89 ? 19.442 10.088 -7.812 1.00 41.16 89 ASP A O 1
ATOM 700 N N . GLU A 1 90 ? 21.622 10.658 -7.652 1.00 56.00 90 GLU A N 1
ATOM 701 C CA . GLU A 1 90 ? 21.444 12.101 -7.709 1.00 56.00 90 GLU A CA 1
ATOM 702 C C . GLU A 1 90 ? 21.230 12.503 -9.168 1.00 56.00 90 GLU A C 1
ATOM 704 O O . GLU A 1 90 ? 22.054 12.194 -10.019 1.00 56.00 90 GLU A O 1
ATOM 709 N N . GLU A 1 91 ? 20.131 13.198 -9.444 1.00 47.78 91 GLU A N 1
ATOM 710 C CA . GLU A 1 91 ? 20.146 14.475 -10.163 1.00 47.78 91 GLU A CA 1
ATOM 711 C C . GLU A 1 91 ? 18.714 15.011 -10.242 1.00 47.78 91 GLU A C 1
ATOM 713 O O . GLU A 1 91 ? 17.819 14.428 -10.856 1.00 47.78 91 GLU A O 1
ATOM 718 N N . GLY A 1 92 ? 18.491 16.145 -9.586 1.00 38.81 92 GLY A N 1
ATOM 719 C CA . GLY A 1 92 ? 17.206 16.826 -9.594 1.00 38.81 92 GLY A CA 1
ATOM 720 C C . GLY A 1 92 ? 17.158 17.904 -8.532 1.00 38.81 92 GLY A C 1
ATOM 721 O O . GLY A 1 92 ? 16.511 17.722 -7.507 1.00 38.81 92 GLY A O 1
ATOM 722 N N . LYS A 1 93 ? 17.897 18.988 -8.792 1.00 49.72 93 LYS A N 1
ATOM 723 C CA . LYS A 1 93 ? 17.790 20.285 -8.117 1.00 49.72 93 LYS A CA 1
ATOM 724 C C . LYS A 1 93 ? 16.329 20.611 -7.803 1.00 49.72 93 LYS A C 1
ATOM 726 O O . LYS A 1 93 ? 15.511 20.582 -8.713 1.00 49.72 93 LYS A O 1
ATOM 731 N N . ASP A 1 94 ? 16.057 20.922 -6.543 1.00 43.88 94 ASP A N 1
ATOM 732 C CA . ASP A 1 94 ? 15.439 22.184 -6.143 1.00 43.88 94 ASP A CA 1
ATOM 733 C C . ASP A 1 94 ? 15.686 22.386 -4.641 1.00 43.88 94 ASP A C 1
ATOM 735 O O . ASP A 1 94 ? 15.575 21.464 -3.830 1.00 43.88 94 ASP A O 1
ATOM 739 N N . GLU A 1 95 ? 16.149 23.588 -4.321 1.00 53.84 95 GLU A N 1
ATOM 740 C CA . GLU A 1 95 ? 16.602 24.033 -3.010 1.00 53.84 95 GLU A CA 1
ATOM 741 C C . GLU A 1 95 ? 15.444 24.243 -2.017 1.00 53.84 95 GLU A C 1
ATOM 743 O O . GLU A 1 95 ? 14.279 24.356 -2.389 1.00 53.84 95 GLU A O 1
ATOM 748 N N . GLU A 1 96 ? 15.839 24.357 -0.744 1.00 49.75 96 GLU A N 1
ATOM 749 C CA . GLU A 1 96 ? 15.075 24.856 0.409 1.00 49.75 96 GLU A CA 1
ATOM 750 C C . GLU A 1 96 ? 14.023 23.932 1.050 1.00 49.75 96 GLU A C 1
ATOM 752 O O . GLU A 1 96 ? 12.821 24.016 0.816 1.00 49.75 96 GLU A O 1
ATOM 757 N N . SER A 1 97 ? 14.482 23.132 2.023 1.00 45.03 97 SER A N 1
ATOM 758 C CA . SER A 1 97 ? 14.152 23.328 3.453 1.00 45.03 97 SER A CA 1
ATOM 759 C C . SER A 1 97 ? 14.291 22.017 4.242 1.00 45.03 97 SER A C 1
ATOM 761 O O . SER A 1 97 ? 13.604 21.038 3.967 1.00 45.03 97 SER A O 1
ATOM 763 N N . GLY A 1 98 ? 15.171 22.014 5.251 1.00 50.53 98 GLY A N 1
ATOM 764 C CA . GLY A 1 98 ? 15.172 21.026 6.337 1.00 50.53 98 GLY A CA 1
ATOM 765 C C . GLY A 1 98 ? 15.620 19.613 5.956 1.00 50.53 98 GLY A C 1
ATOM 766 O O . GLY A 1 98 ? 14.811 18.691 5.907 1.00 50.53 98 GLY A O 1
ATOM 767 N N . GLY A 1 99 ? 16.924 19.428 5.734 1.00 51.34 99 GLY A N 1
ATOM 768 C CA . GLY A 1 99 ? 17.538 18.118 5.508 1.00 51.34 99 GLY A CA 1
ATOM 769 C C . GLY A 1 99 ? 17.519 17.225 6.752 1.00 51.34 99 GLY A C 1
ATOM 770 O O . GLY A 1 99 ? 18.547 17.027 7.393 1.00 51.34 99 GLY A O 1
ATOM 771 N N . GLU A 1 100 ? 16.369 16.648 7.090 1.00 58.50 100 GLU A N 1
ATOM 772 C CA . GLU A 1 100 ? 16.357 15.414 7.869 1.00 58.50 100 GLU A CA 1
ATOM 773 C C . GLU A 1 100 ? 16.919 14.293 6.991 1.00 58.50 100 GLU A C 1
ATOM 775 O O . GLU A 1 100 ? 16.421 14.025 5.895 1.00 58.50 100 GLU A O 1
ATOM 780 N N . SER A 1 101 ? 17.983 13.644 7.472 1.00 74.44 101 SER A N 1
ATOM 781 C CA . SER A 1 101 ? 18.563 12.458 6.837 1.00 74.44 101 SER A CA 1
ATO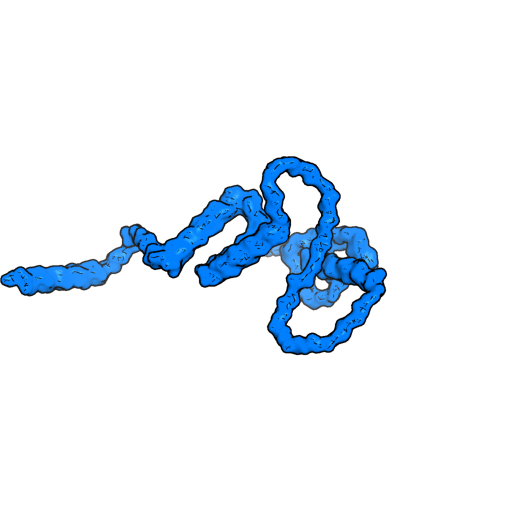M 782 C C . SER A 1 101 ? 17.451 11.471 6.463 1.00 74.44 101 SER A C 1
ATOM 784 O O . SER A 1 101 ? 16.617 11.131 7.304 1.00 74.44 101 SER A O 1
ATOM 786 N N . SER A 1 102 ? 17.442 10.985 5.216 1.00 78.44 102 SER A N 1
ATOM 787 C CA . SER A 1 102 ? 16.463 9.993 4.733 1.00 78.44 102 SER A CA 1
ATOM 788 C C . SER A 1 102 ? 16.321 8.806 5.693 1.00 78.44 102 SER A C 1
ATOM 790 O O . SER A 1 102 ? 15.225 8.284 5.885 1.00 78.44 102 SER A O 1
ATOM 792 N N . TYR A 1 103 ? 17.419 8.434 6.358 1.00 79.56 103 TYR A N 1
ATOM 793 C CA . TYR A 1 103 ? 17.444 7.404 7.389 1.00 79.56 103 TYR A CA 1
ATOM 794 C C . TYR A 1 103 ? 16.639 7.785 8.640 1.00 79.56 103 TYR A C 1
ATOM 796 O O . TYR A 1 103 ? 15.851 6.984 9.136 1.00 79.56 103 TYR A O 1
ATOM 804 N N . ALA A 1 104 ? 16.791 9.018 9.136 1.00 83.69 104 ALA A N 1
ATOM 805 C CA . ALA A 1 104 ? 16.044 9.509 10.294 1.00 83.69 104 ALA A CA 1
ATOM 806 C C . ALA A 1 104 ? 14.532 9.489 10.024 1.00 83.69 104 ALA A C 1
ATOM 808 O O . ALA A 1 104 ? 13.748 9.055 10.868 1.00 83.69 104 ALA A O 1
ATOM 809 N N . ARG A 1 105 ? 14.130 9.863 8.805 1.00 83.00 105 ARG A N 1
ATOM 810 C CA . ARG A 1 105 ? 12.734 9.814 8.367 1.00 83.00 105 ARG A CA 1
ATOM 811 C C . ARG A 1 105 ? 12.186 8.388 8.299 1.00 83.00 105 ARG A C 1
ATOM 813 O O . ARG A 1 105 ? 11.060 8.145 8.733 1.00 83.00 105 ARG A O 1
ATOM 820 N N . GLU A 1 106 ? 12.946 7.446 7.746 1.00 83.50 106 GLU A N 1
ATOM 821 C CA . GLU A 1 106 ? 12.543 6.035 7.686 1.00 83.50 106 GLU A CA 1
ATOM 822 C C . GLU A 1 106 ? 12.429 5.415 9.078 1.00 83.50 106 GLU A C 1
ATOM 824 O O . GLU A 1 106 ? 11.440 4.740 9.372 1.00 83.50 106 GLU A O 1
ATOM 829 N N . PHE A 1 107 ? 13.390 5.704 9.956 1.00 86.56 107 PHE A N 1
ATOM 830 C CA . PHE A 1 107 ? 13.373 5.250 11.340 1.00 86.56 107 PHE A CA 1
ATOM 831 C C . PHE A 1 107 ? 12.157 5.797 12.100 1.00 86.56 107 PHE A C 1
ATOM 833 O O . PHE A 1 107 ? 11.424 5.034 12.732 1.00 86.56 107 PHE A O 1
ATOM 840 N N . ALA A 1 108 ? 11.874 7.097 11.967 1.00 88.25 108 ALA A N 1
ATOM 841 C CA . ALA A 1 108 ? 10.700 7.725 12.568 1.00 88.25 108 ALA A CA 1
ATOM 842 C C . ALA A 1 108 ? 9.387 7.116 12.047 1.00 88.25 108 ALA A C 1
ATOM 844 O O . ALA A 1 108 ? 8.477 6.828 12.826 1.00 88.25 108 ALA A O 1
ATOM 845 N N . LEU A 1 109 ? 9.288 6.855 10.737 1.00 89.56 109 LEU A N 1
ATOM 846 C CA . LEU A 1 109 ? 8.115 6.206 10.146 1.00 89.56 109 LEU A CA 1
ATOM 847 C C . LEU A 1 109 ? 7.929 4.771 10.642 1.00 89.56 109 LEU A C 1
ATOM 849 O O . LEU A 1 109 ? 6.790 4.342 10.833 1.00 89.56 109 LEU A O 1
ATOM 853 N N . LYS A 1 110 ? 9.017 4.026 10.851 1.00 91.75 110 LYS A N 1
ATOM 854 C CA . LYS A 1 110 ? 8.961 2.670 11.401 1.00 91.75 110 LYS A CA 1
ATOM 855 C C . LYS A 1 110 ? 8.404 2.684 12.824 1.00 91.75 110 LYS A C 1
ATOM 857 O O . LYS A 1 110 ? 7.387 2.035 13.061 1.00 91.75 110 LYS A O 1
ATOM 862 N N . GLY A 1 111 ? 8.984 3.489 13.717 1.00 93.44 111 GLY A N 1
ATOM 863 C CA . GLY A 1 111 ? 8.518 3.593 15.106 1.00 93.44 111 GLY A CA 1
ATOM 864 C C . GLY A 1 111 ? 7.073 4.093 15.215 1.00 93.44 111 GLY A C 1
ATOM 865 O O . GLY A 1 111 ? 6.281 3.574 16.005 1.00 93.44 111 GLY A O 1
ATOM 866 N N . LEU A 1 112 ? 6.677 5.038 14.355 1.00 92.19 112 LEU A N 1
ATOM 867 C CA . LEU A 1 112 ? 5.285 5.476 14.261 1.00 92.19 112 LEU A CA 1
ATOM 868 C C . LEU A 1 112 ? 4.362 4.324 13.845 1.00 92.19 112 LEU A C 1
ATOM 870 O O . LEU A 1 112 ? 3.319 4.123 14.454 1.00 92.19 112 LEU A O 1
ATOM 874 N N . ASN A 1 113 ? 4.725 3.558 12.815 1.00 95.12 113 ASN A N 1
ATOM 875 C CA . ASN A 1 113 ? 3.890 2.466 12.316 1.00 95.12 113 ASN A CA 1
ATOM 876 C C . ASN A 1 113 ? 3.741 1.319 13.320 1.00 95.12 113 ASN A C 1
ATOM 878 O O . ASN A 1 113 ? 2.657 0.747 13.411 1.00 95.12 113 ASN A O 1
ATOM 882 N N . GLU A 1 114 ? 4.789 1.010 14.080 1.00 95.75 114 GLU A N 1
ATOM 883 C CA . GLU A 1 114 ? 4.728 0.063 15.199 1.00 95.75 114 GLU A CA 1
ATOM 884 C C . GLU A 1 114 ? 3.754 0.559 16.280 1.00 95.75 114 GLU A C 1
ATOM 886 O O . GLU A 1 114 ? 2.873 -0.182 16.717 1.00 95.75 114 GLU A O 1
ATOM 891 N N . SER A 1 115 ? 3.830 1.847 16.627 1.00 93.75 115 SER A N 1
ATOM 892 C CA . SER A 1 115 ? 2.908 2.483 17.579 1.00 93.75 115 SER A CA 1
ATOM 893 C C . SER A 1 115 ? 1.458 2.499 17.077 1.00 93.75 115 SER A C 1
ATOM 895 O O . SER A 1 115 ? 0.523 2.322 17.849 1.00 93.75 115 SER A O 1
ATOM 897 N N . LEU A 1 116 ? 1.237 2.676 15.772 1.00 94.19 116 LEU A N 1
ATOM 898 C CA . LEU A 1 116 ? -0.104 2.603 15.188 1.00 94.19 116 LEU A CA 1
ATOM 899 C C . LEU A 1 116 ? -0.671 1.186 15.254 1.00 94.19 116 LEU A C 1
ATOM 901 O O . LEU A 1 116 ? -1.844 1.008 15.571 1.00 94.19 116 LEU A O 1
ATOM 905 N N . GLN A 1 117 ? 0.150 0.173 14.991 1.00 94.12 117 GLN A N 1
ATOM 906 C CA . GLN A 1 117 ? -0.291 -1.215 15.082 1.00 94.12 117 GLN A CA 1
ATOM 907 C C . GLN A 1 117 ? -0.664 -1.610 16.512 1.00 94.12 117 GLN A C 1
ATOM 909 O O . GLN A 1 117 ? -1.651 -2.324 16.689 1.00 94.12 117 GLN A O 1
ATOM 914 N N . SER A 1 118 ? 0.057 -1.121 17.527 1.00 92.88 118 SER A N 1
ATOM 915 C CA . SER A 1 118 ? -0.244 -1.435 18.931 1.00 92.88 118 SER A CA 1
ATOM 916 C C . SER A 1 118 ? -1.612 -0.905 19.378 1.00 92.88 118 SER A C 1
ATOM 918 O O . SER A 1 118 ? -2.315 -1.578 20.129 1.00 92.88 118 SER A O 1
ATOM 920 N N . ILE A 1 119 ? -2.052 0.238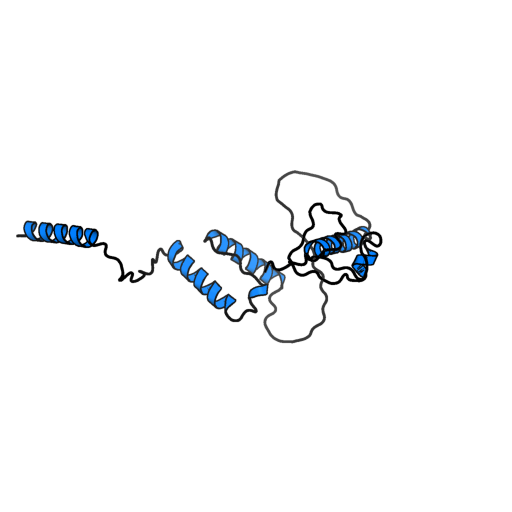 18.841 1.00 90.31 119 ILE A N 1
ATOM 921 C CA . ILE A 1 119 ? -3.406 0.775 19.059 1.00 90.31 119 ILE A CA 1
ATOM 922 C C . ILE A 1 119 ? -4.452 0.190 18.088 1.00 90.31 119 ILE A C 1
ATO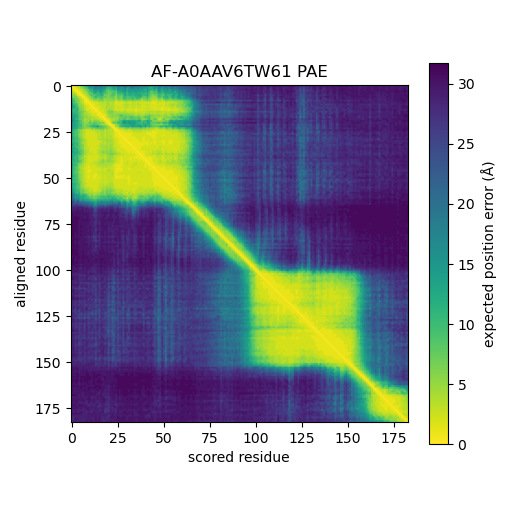M 924 O O . ILE A 1 119 ? -5.626 0.566 18.124 1.00 90.31 119 ILE A O 1
ATOM 928 N N . GLY A 1 120 ? -4.072 -0.768 17.236 1.00 89.19 120 GLY A N 1
ATOM 929 C CA . GLY A 1 120 ? -4.944 -1.432 16.262 1.00 89.19 120 GLY A CA 1
ATOM 930 C C . GLY A 1 120 ? -5.235 -0.612 15.001 1.00 89.19 120 GLY A C 1
ATOM 931 O O . GLY A 1 120 ? -6.209 -0.890 14.305 1.00 89.19 120 GLY A O 1
ATOM 932 N N . GLU A 1 121 ? -4.416 0.396 14.708 1.00 94.19 121 GLU A N 1
ATOM 933 C CA . GLU A 1 121 ? -4.501 1.223 13.510 1.00 94.19 121 GLU A CA 1
ATOM 934 C C . GLU A 1 121 ? -3.589 0.740 12.378 1.00 94.19 121 GLU A C 1
ATOM 936 O O . GLU A 1 121 ? -2.575 0.066 12.555 1.00 94.19 121 GLU A O 1
ATOM 941 N N . SER A 1 122 ? -3.956 1.123 11.155 1.00 94.31 122 SER A N 1
ATOM 942 C CA . SER A 1 122 ? -3.185 0.750 9.963 1.00 94.31 122 SER A CA 1
ATOM 943 C C . SER A 1 122 ? -1.879 1.553 9.833 1.00 94.31 122 SER A C 1
ATOM 945 O O . SER A 1 122 ? -1.866 2.742 10.154 1.00 94.31 122 SER A O 1
ATOM 947 N N . PRO A 1 123 ? -0.799 0.984 9.271 1.00 95.19 123 PRO A N 1
ATOM 948 C CA . PRO A 1 123 ? 0.410 1.745 8.959 1.00 95.19 123 PRO A CA 1
ATOM 949 C C . PRO A 1 123 ? 0.168 2.899 7.975 1.00 95.19 123 PRO A C 1
ATOM 951 O O . PRO A 1 123 ? -0.716 2.845 7.107 1.00 95.19 123 PRO A O 1
ATOM 954 N N . VAL A 1 124 ? 1.003 3.931 8.067 1.00 94.38 124 VAL A N 1
ATOM 955 C CA . VAL A 1 124 ? 1.045 5.053 7.130 1.00 94.38 124 VAL A CA 1
ATOM 956 C C . VAL A 1 124 ? 1.587 4.584 5.781 1.00 94.38 124 VAL A C 1
ATOM 958 O O . VAL A 1 124 ? 2.634 3.949 5.672 1.00 94.38 124 VAL A O 1
ATOM 961 N N . LYS A 1 125 ? 0.868 4.930 4.713 1.00 92.56 125 LYS A N 1
ATOM 962 C CA . LYS A 1 125 ? 1.235 4.630 3.330 1.00 92.56 125 LYS A CA 1
ATOM 963 C C . LYS A 1 125 ? 1.901 5.858 2.723 1.00 92.56 125 LYS A C 1
ATOM 965 O O . LYS A 1 125 ? 1.212 6.785 2.309 1.00 92.56 125 LYS A O 1
ATOM 970 N N . SER A 1 126 ? 3.229 5.838 2.625 1.00 87.81 126 SER A N 1
ATOM 971 C CA . SER A 1 126 ? 4.036 6.963 2.124 1.00 87.81 126 SER A CA 1
ATOM 972 C C . SER A 1 126 ? 3.583 7.479 0.752 1.00 87.81 126 SER A C 1
ATOM 974 O O . SER A 1 126 ? 3.478 8.685 0.547 1.00 87.81 126 SER A O 1
ATOM 976 N N . TRP A 1 127 ? 3.215 6.585 -0.170 1.00 87.94 127 TRP A N 1
ATOM 977 C CA . TRP A 1 127 ? 2.721 6.956 -1.503 1.00 87.94 127 TRP A CA 1
ATOM 978 C C . TRP A 1 127 ? 1.386 7.720 -1.485 1.00 87.94 127 TRP A C 1
ATOM 980 O O . TRP A 1 127 ? 1.109 8.466 -2.422 1.00 87.94 127 TRP A O 1
ATOM 990 N N . ARG A 1 128 ? 0.579 7.570 -0.425 1.00 92.31 128 ARG A N 1
ATOM 991 C CA . ARG A 1 128 ? -0.703 8.272 -0.259 1.00 92.31 128 ARG A CA 1
ATOM 992 C C . ARG A 1 128 ? -0.558 9.653 0.360 1.00 92.31 128 ARG A C 1
ATOM 994 O O . ARG A 1 128 ? -1.508 10.417 0.309 1.00 92.31 128 ARG A O 1
ATOM 1001 N N . LEU A 1 129 ? 0.610 10.012 0.898 1.00 88.06 129 LEU A N 1
ATOM 1002 C CA . LEU A 1 129 ? 0.837 11.339 1.492 1.00 88.06 129 LEU A CA 1
ATOM 1003 C C . LEU A 1 129 ? 0.661 12.483 0.482 1.00 88.06 129 LEU A C 1
ATOM 1005 O O . LEU A 1 129 ? 0.397 13.610 0.878 1.00 88.06 129 LEU A O 1
ATOM 1009 N N . LYS A 1 130 ? 0.770 12.188 -0.819 1.00 88.88 130 LYS A N 1
ATOM 1010 C CA . LYS A 1 130 ? 0.502 13.143 -1.904 1.00 88.88 130 LYS A CA 1
ATOM 1011 C C . LYS A 1 130 ? -0.995 13.324 -2.198 1.00 88.88 130 LYS A C 1
ATOM 1013 O O . LYS A 1 130 ? -1.366 14.217 -2.952 1.00 88.88 130 LYS A O 1
ATOM 1018 N N . GLU A 1 131 ? -1.864 12.473 -1.652 1.00 93.69 131 GLU A N 1
ATOM 1019 C CA . GLU A 1 131 ? -3.313 12.606 -1.799 1.00 93.69 131 GLU A CA 1
ATOM 1020 C C . GLU A 1 131 ? -3.833 13.704 -0.859 1.00 93.69 131 GLU A C 1
ATOM 1022 O O . GLU A 1 131 ? -3.609 13.651 0.349 1.00 93.69 131 GLU A O 1
ATOM 1027 N N . ARG A 1 132 ? -4.603 14.655 -1.406 1.00 92.31 132 ARG A N 1
ATOM 1028 C CA . ARG A 1 132 ? -5.069 15.877 -0.717 1.00 92.31 132 ARG A CA 1
ATOM 1029 C C . ARG A 1 132 ? -5.649 15.657 0.687 1.00 92.31 132 ARG A C 1
ATOM 1031 O O . ARG A 1 132 ? -5.400 16.466 1.569 1.00 92.31 132 ARG A O 1
ATOM 1038 N N . ASN A 1 133 ? -6.409 14.579 0.889 1.00 94.19 133 ASN A N 1
ATOM 1039 C CA . ASN A 1 133 ? -7.142 14.334 2.139 1.00 94.19 133 ASN A CA 1
ATOM 1040 C C . ASN A 1 133 ? -6.591 13.154 2.951 1.00 94.19 133 ASN A C 1
ATOM 1042 O O . ASN A 1 133 ? -7.148 12.816 3.992 1.00 94.19 133 ASN A O 1
ATOM 1046 N N . TYR A 1 134 ? -5.538 12.476 2.484 1.00 95.38 134 TYR A N 1
ATOM 1047 C CA . TYR A 1 134 ? -5.068 11.263 3.152 1.00 95.38 134 TYR A CA 1
ATOM 1048 C C . TYR A 1 134 ? -4.519 11.561 4.545 1.00 95.38 134 TYR A C 1
ATOM 1050 O O . TYR A 1 134 ? -4.917 10.897 5.499 1.00 95.38 134 TYR A O 1
ATOM 1058 N N . SER A 1 135 ? -3.655 12.570 4.666 1.00 92.38 135 SER A N 1
ATOM 1059 C CA . SER A 1 135 ? -3.034 12.940 5.940 1.00 92.38 135 SER A CA 1
ATOM 1060 C C . SER A 1 135 ? -4.080 13.372 6.966 1.00 92.38 135 SER A C 1
ATOM 1062 O O . SER A 1 135 ? -4.079 12.859 8.079 1.00 92.38 135 SER A O 1
ATOM 1064 N N . THR A 1 136 ? -5.032 14.220 6.564 1.00 94.62 136 THR A N 1
ATOM 1065 C CA . THR A 1 136 ? -6.129 14.684 7.428 1.00 94.62 136 THR A CA 1
ATOM 1066 C C . THR A 1 136 ? -7.007 13.528 7.899 1.00 94.62 136 THR A C 1
ATOM 1068 O O . THR A 1 136 ? -7.202 13.354 9.098 1.00 94.62 136 THR A O 1
ATOM 1071 N N . ASN A 1 137 ? -7.464 12.676 6.976 1.00 95.50 137 ASN A N 1
ATOM 1072 C CA . ASN A 1 137 ? -8.307 11.529 7.319 1.00 95.50 137 ASN A CA 1
ATOM 1073 C C . ASN A 1 137 ? -7.558 10.507 8.179 1.00 95.50 137 ASN A C 1
ATOM 1075 O O . ASN A 1 137 ? -8.158 9.827 9.008 1.00 95.50 137 ASN A O 1
ATOM 1079 N N . LYS A 1 138 ? -6.250 10.338 7.952 1.00 95.31 138 LYS A N 1
ATOM 1080 C CA . LYS A 1 138 ? -5.433 9.422 8.746 1.00 95.31 138 LYS A CA 1
ATOM 1081 C C . LYS A 1 138 ? -5.242 9.959 10.158 1.00 95.31 138 LYS A C 1
ATOM 1083 O O . LYS A 1 138 ? -5.367 9.179 11.092 1.00 95.31 138 LYS A O 1
ATOM 1088 N N . PHE A 1 139 ? -4.984 11.255 10.302 1.00 94.31 139 PHE A N 1
ATOM 1089 C CA . PHE A 1 139 ? -4.856 11.901 11.602 1.00 94.31 139 PHE A CA 1
ATOM 1090 C C . PHE A 1 139 ? -6.151 11.804 12.411 1.00 94.31 139 PHE A C 1
ATOM 1092 O O . PHE A 1 139 ? -6.094 11.371 13.550 1.00 94.31 139 PHE A O 1
ATOM 1099 N N . GLN A 1 140 ? -7.308 12.094 11.804 1.00 95.38 140 GLN A N 1
ATOM 1100 C CA . GLN A 1 140 ? -8.612 11.954 12.467 1.00 95.38 140 GLN A CA 1
ATOM 1101 C C . GLN A 1 140 ? -8.831 10.542 13.014 1.00 95.38 140 GLN A C 1
ATOM 1103 O O . GLN A 1 140 ? -9.109 10.382 14.190 1.00 95.38 140 GLN A O 1
ATOM 1108 N N . LYS A 1 141 ? -8.578 9.503 12.208 1.00 94.06 141 LYS A N 1
ATOM 1109 C CA . LYS A 1 141 ? -8.695 8.112 12.680 1.00 94.06 141 LYS A CA 1
ATOM 1110 C C . LYS A 1 141 ? -7.773 7.792 13.852 1.00 94.06 141 LYS A C 1
ATOM 1112 O O . LYS A 1 141 ? -8.148 7.035 14.738 1.00 94.06 141 LYS A O 1
ATOM 1117 N N . ILE A 1 142 ? -6.552 8.324 13.829 1.00 94.12 142 ILE A N 1
ATOM 1118 C CA . ILE A 1 142 ? -5.607 8.146 14.933 1.00 94.12 142 ILE A CA 1
ATOM 1119 C C . ILE A 1 142 ? -6.136 8.859 16.181 1.00 94.12 142 ILE A C 1
ATOM 1121 O O . ILE A 1 142 ? -6.124 8.255 17.248 1.00 94.12 142 ILE A O 1
ATOM 1125 N N . ASP A 1 143 ? -6.626 10.093 16.046 1.00 93.75 143 ASP A N 1
ATOM 1126 C CA . ASP A 1 143 ? -7.212 10.865 17.147 1.00 93.75 143 ASP A CA 1
ATOM 1127 C C . ASP A 1 143 ? -8.414 10.135 17.762 1.00 93.75 143 ASP A C 1
ATOM 1129 O O . ASP A 1 143 ? -8.439 9.921 18.971 1.00 93.75 143 ASP A O 1
ATOM 1133 N N . ASP A 1 144 ? -9.338 9.635 16.938 1.00 92.19 144 ASP A N 1
ATOM 1134 C CA . ASP A 1 144 ? -10.508 8.866 17.377 1.00 92.19 144 ASP A CA 1
ATOM 1135 C C . ASP A 1 144 ? -10.093 7.615 18.162 1.00 92.19 144 ASP A C 1
ATOM 1137 O O . ASP A 1 144 ? -10.614 7.329 19.243 1.00 92.19 144 ASP A O 1
ATOM 1141 N N . VAL A 1 145 ? -9.119 6.858 17.646 1.00 92.06 145 VAL A N 1
ATOM 1142 C CA . VAL A 1 145 ? -8.621 5.642 18.304 1.00 92.06 145 VAL A CA 1
ATOM 1143 C C . VAL A 1 145 ? -7.906 5.971 19.610 1.00 92.06 145 VAL A C 1
ATOM 1145 O O . VAL A 1 145 ? -8.075 5.253 20.592 1.00 92.06 145 VAL A O 1
ATOM 1148 N N . VAL A 1 146 ? -7.138 7.056 19.660 1.00 91.50 146 VAL A N 1
ATOM 1149 C CA . VAL A 1 146 ? -6.470 7.499 20.887 1.00 91.50 146 VAL A CA 1
ATOM 1150 C C . VAL A 1 146 ? -7.503 7.951 21.923 1.00 91.50 146 VAL A C 1
ATOM 1152 O O . VAL A 1 146 ? -7.468 7.484 23.060 1.00 91.50 146 VAL A O 1
ATOM 1155 N N . ARG A 1 147 ? -8.480 8.778 21.545 1.00 91.00 147 ARG A N 1
ATOM 1156 C CA . ARG A 1 147 ? -9.574 9.208 22.433 1.00 91.00 147 ARG A CA 1
ATOM 1157 C C . ARG A 1 147 ? -10.348 8.024 22.999 1.00 91.00 147 ARG A C 1
ATOM 1159 O O . ARG A 1 147 ? -10.542 7.942 24.210 1.00 91.00 147 ARG A O 1
ATOM 1166 N N . THR A 1 148 ? -10.735 7.086 22.141 1.00 89.38 148 THR A N 1
ATOM 1167 C CA . THR A 1 148 ? -11.574 5.949 22.536 1.00 89.38 148 THR A CA 1
ATOM 1168 C C . THR A 1 148 ? -10.808 4.873 23.297 1.00 89.38 148 THR A C 1
ATOM 1170 O O . THR A 1 148 ? -11.309 4.396 24.308 1.00 89.38 148 THR A O 1
ATOM 1173 N N . LYS A 1 149 ? -9.602 4.483 22.859 1.00 87.81 149 LYS A N 1
ATOM 1174 C CA . LYS A 1 149 ? -8.855 3.362 23.461 1.00 87.81 149 LYS A CA 1
ATOM 1175 C C . LYS A 1 149 ? -7.887 3.767 24.563 1.00 87.81 149 LYS A C 1
ATOM 1177 O O . LYS A 1 149 ? -7.628 2.959 25.448 1.00 87.81 149 LYS A O 1
ATOM 1182 N N . VAL A 1 150 ? -7.309 4.965 24.489 1.00 87.19 150 VAL A N 1
ATOM 1183 C CA . VAL A 1 150 ? -6.317 5.428 25.475 1.00 87.19 150 VAL A CA 1
ATOM 1184 C C . VAL A 1 150 ? -6.998 6.242 26.565 1.00 87.19 150 VAL A C 1
ATOM 1186 O O . VAL A 1 150 ? -6.735 6.026 27.744 1.00 87.19 150 VAL A O 1
ATOM 1189 N N . PHE A 1 151 ? -7.906 7.143 26.186 1.00 88.12 151 PHE A N 1
ATOM 1190 C CA . PHE A 1 151 ? -8.580 8.027 27.138 1.00 88.12 151 PHE A CA 1
ATOM 1191 C C . PHE A 1 151 ? -9.977 7.549 27.562 1.00 88.12 151 PHE A C 1
ATOM 1193 O O . PHE A 1 151 ? -10.570 8.172 28.439 1.00 88.12 151 PHE A O 1
ATOM 1200 N N . ASN A 1 152 ? -10.502 6.455 26.983 1.00 87.25 152 ASN A N 1
ATOM 1201 C CA . ASN A 1 152 ? -11.875 5.971 27.208 1.00 87.25 152 ASN A CA 1
ATOM 1202 C C . ASN A 1 152 ? -12.942 7.070 27.048 1.00 87.25 152 ASN A C 1
ATOM 1204 O O . ASN A 1 152 ? -14.009 7.019 27.659 1.00 87.25 152 ASN A O 1
ATOM 1208 N N . ILE A 1 153 ? -12.663 8.070 26.210 1.00 81.56 153 ILE A N 1
ATOM 1209 C CA . ILE A 1 153 ? -13.629 9.094 25.839 1.00 81.56 153 ILE A CA 1
ATOM 1210 C C . ILE A 1 153 ? -14.502 8.454 24.768 1.00 81.56 153 ILE A C 1
ATOM 1212 O O . ILE A 1 153 ? -14.205 8.511 23.575 1.00 81.56 153 ILE A O 1
ATOM 1216 N N . GLN A 1 154 ? -15.561 7.778 25.206 1.00 74.69 154 GLN A N 1
ATOM 1217 C CA . GLN A 1 154 ? -16.705 7.554 24.340 1.00 74.69 154 GLN A CA 1
ATOM 1218 C C . GLN A 1 154 ? -17.308 8.930 24.100 1.00 74.69 154 GLN A C 1
ATOM 1220 O O . GLN A 1 154 ? -17.974 9.482 24.977 1.00 74.69 154 GLN A O 1
ATOM 1225 N N . GLU A 1 155 ? -17.034 9.506 22.927 1.00 64.06 155 GLU A N 1
ATOM 1226 C CA . GLU A 1 155 ? -17.943 10.507 22.393 1.00 64.06 155 GLU A CA 1
ATOM 1227 C C . GLU A 1 155 ? -19.309 9.837 22.421 1.00 64.06 155 GLU A C 1
ATOM 1229 O O . GLU A 1 155 ? -19.526 8.818 21.760 1.00 64.06 155 GLU A O 1
ATOM 1234 N N . GLN A 1 156 ? -20.176 10.326 23.307 1.00 56.31 156 GLN A N 1
ATOM 1235 C CA . GLN A 1 156 ? -21.585 10.010 23.258 1.00 56.31 156 GLN A CA 1
ATOM 1236 C C . GLN A 1 156 ? -22.007 10.432 21.857 1.00 56.31 156 GLN A C 1
ATOM 1238 O O . GLN A 1 156 ? -22.249 11.610 21.602 1.00 56.31 156 GLN A O 1
ATOM 1243 N N . GLN A 1 157 ? -22.022 9.476 20.924 1.00 49.34 157 GLN A N 1
ATOM 1244 C CA . GLN A 1 157 ? -22.937 9.567 19.813 1.00 49.34 157 GLN A CA 1
ATOM 1245 C C . GLN A 1 157 ? -24.266 9.847 20.483 1.00 49.34 157 GLN A C 1
ATOM 1247 O O . GLN A 1 157 ? -24.738 9.066 21.312 1.00 49.34 157 GLN A O 1
ATOM 1252 N N . ASP A 1 158 ? -24.776 11.034 20.201 1.00 48.41 158 ASP A N 1
ATOM 1253 C CA . ASP A 1 158 ? -26.121 11.451 20.521 1.00 48.41 158 ASP A CA 1
ATOM 1254 C C . ASP A 1 158 ? -27.043 10.544 19.687 1.00 48.41 158 ASP A C 1
ATOM 1256 O O . ASP A 1 158 ? -27.605 10.940 18.665 1.00 48.41 158 ASP A O 1
ATOM 1260 N N . ASP A 1 159 ? -27.110 9.265 20.074 1.00 45.69 159 ASP A N 1
ATOM 1261 C CA . ASP A 1 159 ? -28.053 8.258 19.611 1.00 45.69 159 ASP A CA 1
ATOM 1262 C C . ASP A 1 159 ? -29.411 8.658 20.188 1.00 45.69 159 ASP A C 1
ATOM 1264 O O . ASP A 1 159 ? -30.018 8.008 21.038 1.00 45.69 159 ASP A O 1
ATOM 1268 N N . SER A 1 160 ? -29.913 9.774 19.675 1.00 53.22 160 SER A N 1
ATOM 1269 C CA . SER A 1 160 ? -31.288 10.243 19.779 1.00 53.22 160 SER A CA 1
ATOM 1270 C C . SER A 1 160 ? -32.246 9.366 18.956 1.00 53.22 160 SER A C 1
ATOM 1272 O O . SER A 1 160 ? -33.239 9.847 18.418 1.00 53.22 160 SER A O 1
ATOM 1274 N N . SER A 1 161 ? -31.963 8.065 18.827 1.00 55.16 161 SER A N 1
ATOM 1275 C CA . SER A 1 161 ? -32.722 7.151 17.972 1.00 55.16 161 SER A CA 1
ATOM 1276 C C . SER A 1 161 ? -32.496 5.674 18.330 1.00 55.16 161 SER A C 1
ATOM 1278 O O . SER A 1 161 ? -32.026 4.905 17.500 1.00 55.16 161 SER A O 1
ATOM 1280 N N . ASP A 1 162 ? -32.803 5.282 19.569 1.00 47.69 162 ASP A N 1
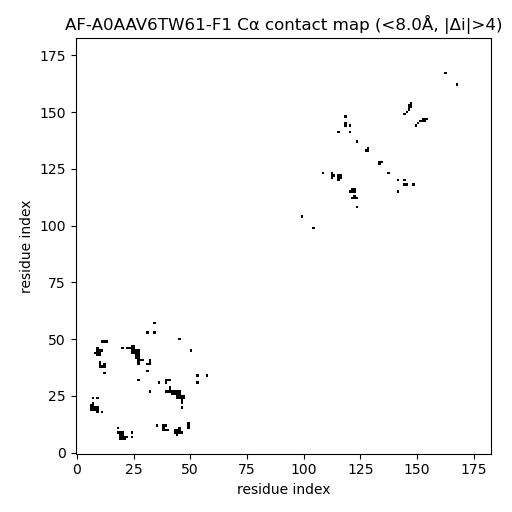ATOM 1281 C CA . ASP A 1 162 ? -33.642 4.105 19.886 1.00 47.69 162 ASP A CA 1
ATOM 1282 C C . ASP A 1 162 ? -33.644 3.866 21.410 1.00 47.69 162 ASP A C 1
ATOM 1284 O O . ASP A 1 162 ? -32.970 2.977 21.944 1.00 47.69 162 ASP A O 1
ATOM 1288 N N . CYS A 1 163 ? -34.452 4.638 22.154 1.00 47.84 163 CYS A N 1
ATOM 1289 C CA . CYS A 1 163 ? -34.993 4.077 23.395 1.00 47.84 163 CYS A CA 1
ATOM 1290 C C . CYS A 1 163 ? -36.000 3.013 22.965 1.00 47.84 163 CYS A C 1
ATOM 1292 O O . CYS A 1 163 ? -37.157 3.315 22.677 1.00 47.84 163 CYS A O 1
ATOM 1294 N N . THR A 1 164 ? -35.553 1.762 22.900 1.00 58.56 164 THR A N 1
ATOM 1295 C CA . THR A 1 164 ? -36.465 0.620 22.902 1.00 58.56 164 THR A CA 1
ATOM 1296 C C . THR A 1 164 ? -37.441 0.812 24.065 1.00 58.56 164 THR A C 1
ATOM 1298 O O . THR A 1 164 ? -37.024 1.018 25.206 1.00 58.56 164 THR A O 1
ATOM 1301 N N . HIS A 1 165 ? -38.738 0.820 23.752 1.00 56.75 165 HIS A N 1
ATOM 1302 C CA . HIS A 1 165 ? -39.854 1.134 24.655 1.00 56.75 165 HIS A CA 1
ATOM 1303 C C . HIS A 1 165 ? -39.724 0.473 26.047 1.00 56.75 165 HIS A C 1
ATOM 1305 O O . HIS A 1 165 ? -40.030 1.091 27.063 1.00 56.75 165 HIS A O 1
ATOM 1311 N N . GLU A 1 166 ? -39.153 -0.734 26.113 1.00 58.72 166 GLU A N 1
ATOM 1312 C CA . GLU A 1 166 ? -38.890 -1.474 27.355 1.00 58.72 166 GLU A CA 1
ATOM 1313 C C . GLU A 1 166 ? -37.878 -0.805 28.303 1.00 58.72 166 GLU A C 1
ATOM 1315 O O . GLU A 1 166 ? -38.065 -0.823 29.521 1.00 58.72 166 GLU A O 1
ATOM 1320 N N . LYS A 1 167 ? -36.809 -0.172 27.795 1.00 57.91 167 LYS A N 1
ATOM 1321 C CA . LYS A 1 167 ? -35.832 0.524 28.658 1.00 57.91 167 LYS A CA 1
ATOM 1322 C C . LYS A 1 167 ? -36.431 1.778 29.287 1.00 57.91 167 LYS A C 1
ATOM 1324 O O . LYS A 1 167 ? -36.140 2.083 30.445 1.00 57.91 167 LYS A O 1
ATOM 1329 N N . CYS A 1 168 ? -37.285 2.474 28.5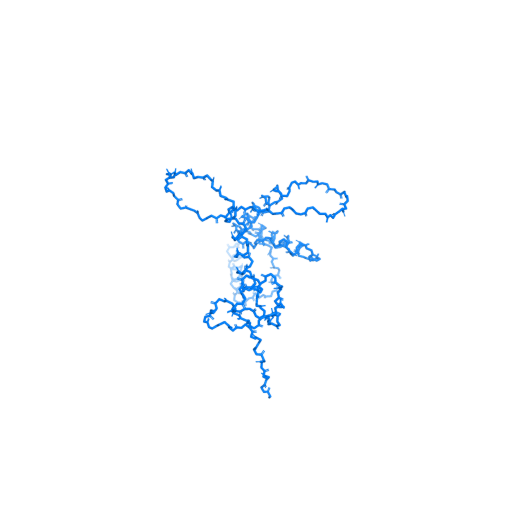43 1.00 66.12 168 CYS A N 1
ATOM 1330 C CA . CYS A 1 168 ? -38.026 3.621 29.048 1.00 66.12 168 CYS A CA 1
ATOM 1331 C C . CYS A 1 168 ? -39.049 3.186 30.126 1.00 66.12 168 CYS A C 1
ATOM 1333 O O . CYS A 1 168 ? -39.220 3.880 31.130 1.00 66.12 168 CYS A O 1
ATOM 1335 N N . GLU A 1 169 ? -39.644 1.997 30.005 1.00 75.94 169 GLU A N 1
ATOM 1336 C CA . GLU A 1 169 ? -40.600 1.451 30.979 1.00 75.94 169 GLU A CA 1
ATOM 1337 C C . GLU A 1 169 ? -39.935 1.043 32.307 1.00 75.94 169 GLU A C 1
ATOM 1339 O O . GLU A 1 169 ? -40.408 1.418 33.383 1.00 75.94 169 GLU A O 1
ATOM 1344 N N . ILE A 1 170 ? -38.776 0.378 32.254 1.00 78.94 170 ILE A N 1
ATOM 1345 C CA . ILE A 1 170 ? -38.012 -0.014 33.453 1.00 78.94 170 ILE A CA 1
ATOM 1346 C C . ILE A 1 170 ? -37.527 1.216 34.234 1.00 78.94 170 ILE A C 1
ATOM 1348 O O . ILE A 1 170 ? -37.641 1.261 35.462 1.00 78.94 170 ILE A O 1
ATOM 1352 N N . LEU A 1 171 ? -37.015 2.238 33.539 1.00 78.12 171 LEU A N 1
ATOM 1353 C CA . LEU A 1 171 ? -36.588 3.486 34.179 1.00 78.12 171 LEU A CA 1
ATOM 1354 C C . LEU A 1 171 ? -37.761 4.218 34.840 1.00 78.12 171 LEU A C 1
ATOM 1356 O O . LEU A 1 171 ? -37.596 4.789 35.919 1.00 78.12 171 LEU A O 1
ATOM 1360 N N . THR A 1 172 ? -38.948 4.157 34.235 1.00 78.44 172 THR A N 1
ATOM 1361 C CA . THR A 1 172 ? -40.162 4.761 34.798 1.00 78.44 172 THR A CA 1
ATOM 1362 C C . THR A 1 172 ? -40.607 4.027 36.067 1.00 78.44 172 THR A C 1
ATOM 1364 O O . THR A 1 172 ? -40.815 4.669 37.097 1.00 78.44 172 THR A O 1
ATOM 1367 N N . GLN A 1 173 ? -40.626 2.688 36.057 1.00 82.25 173 GLN A N 1
ATOM 1368 C CA . GLN A 1 173 ? -40.980 1.877 37.232 1.00 82.25 173 GLN A CA 1
ATOM 1369 C C . GLN A 1 173 ? -40.012 2.061 38.409 1.00 82.25 173 GLN A C 1
ATOM 1371 O O . GLN A 1 173 ? -40.432 2.111 39.568 1.00 82.25 173 GLN A O 1
ATOM 1376 N N . LEU A 1 174 ? -38.709 2.175 38.137 1.00 83.25 174 LEU A N 1
ATOM 1377 C CA . LEU A 1 174 ? -37.710 2.428 39.179 1.00 83.25 174 LEU A CA 1
ATOM 1378 C C . LEU A 1 174 ? -37.887 3.816 39.801 1.00 83.25 174 LEU A C 1
ATOM 1380 O O . LEU A 1 174 ? -37.780 3.961 41.018 1.00 83.25 174 LEU A O 1
ATOM 1384 N N . LYS A 1 175 ? -38.202 4.825 38.984 1.00 82.50 175 LYS A N 1
ATOM 1385 C CA . LYS A 1 175 ? -38.401 6.204 39.437 1.00 82.50 175 LYS A CA 1
ATOM 1386 C C . LYS A 1 175 ? -39.656 6.350 40.296 1.00 82.50 175 LYS A C 1
ATOM 1388 O O . LYS A 1 175 ? -39.597 6.994 41.341 1.00 82.50 175 LYS A O 1
ATOM 1393 N N . GLU A 1 176 ? -40.761 5.713 39.909 1.00 84.06 176 GLU A N 1
ATOM 1394 C CA . GLU A 1 176 ? -41.979 5.675 40.725 1.00 84.06 176 GLU A CA 1
ATOM 1395 C C . GLU A 1 176 ? -41.733 4.988 42.066 1.00 84.06 176 GLU A C 1
ATOM 1397 O O . GLU A 1 176 ? -42.064 5.546 43.112 1.00 84.06 176 GLU A O 1
ATOM 1402 N N . LYS A 1 177 ? -41.075 3.822 42.064 1.00 81.06 177 LYS A N 1
ATOM 1403 C CA . LYS A 1 177 ? -40.766 3.117 43.313 1.00 81.06 177 LYS A CA 1
ATOM 1404 C C . LYS A 1 177 ? -39.874 3.935 44.238 1.00 81.06 177 LYS A C 1
ATOM 1406 O O . LYS A 1 177 ? -40.132 3.941 45.433 1.00 81.06 177 LYS A O 1
ATOM 1411 N N . PHE A 1 178 ? -38.882 4.648 43.705 1.00 82.00 178 PHE A N 1
ATOM 1412 C CA . PHE A 1 178 ? -37.955 5.448 44.510 1.00 82.00 178 PHE A CA 1
ATOM 1413 C C . PHE A 1 178 ? -38.600 6.702 45.122 1.00 82.00 178 PHE A C 1
ATOM 1415 O O . PHE A 1 178 ? -38.204 7.147 46.199 1.00 82.00 178 PHE A O 1
ATOM 1422 N N . LEU A 1 179 ? -39.597 7.287 44.453 1.00 74.06 179 LEU A N 1
ATOM 1423 C CA . LEU A 1 179 ? -40.335 8.442 44.973 1.00 74.06 179 LEU A CA 1
ATOM 1424 C C . LEU A 1 179 ? -41.397 8.042 46.004 1.00 74.06 179 LEU A C 1
ATOM 1426 O O . LEU A 1 179 ? -41.709 8.834 46.890 1.00 74.06 179 LEU A O 1
ATOM 1430 N N . VAL A 1 180 ? -41.925 6.819 45.919 1.00 69.81 180 VAL A N 1
ATOM 1431 C CA . VAL A 1 180 ? -42.882 6.280 46.896 1.00 69.81 180 VAL A CA 1
ATOM 1432 C C . VAL A 1 180 ? -42.198 5.888 48.209 1.00 69.81 180 VAL A C 1
ATOM 1434 O O . VAL A 1 180 ? -42.796 6.071 49.261 1.00 69.81 180 VAL A O 1
ATOM 1437 N N . THR A 1 181 ? -40.948 5.415 48.190 1.00 60.06 181 THR A N 1
ATOM 1438 C CA . THR A 1 181 ? -40.196 5.087 49.420 1.00 60.06 181 THR A CA 1
ATOM 1439 C C . THR A 1 181 ? -39.615 6.290 50.162 1.00 60.06 181 THR A C 1
ATOM 1441 O O . THR A 1 181 ? -39.160 6.123 51.288 1.00 60.06 181 THR A O 1
ATOM 1444 N N . ASN A 1 182 ? -39.606 7.482 49.557 1.00 55.50 182 ASN A N 1
ATOM 1445 C CA . ASN A 1 182 ? -39.089 8.715 50.170 1.00 55.50 182 ASN A CA 1
ATOM 1446 C C . ASN A 1 182 ? -40.198 9.666 50.671 1.00 55.50 182 ASN A C 1
ATOM 1448 O O . ASN A 1 182 ? -39.939 10.850 50.893 1.00 55.50 182 ASN A O 1
ATOM 1452 N N . LYS A 1 183 ? -41.425 9.163 50.837 1.00 49.28 183 LYS A N 1
ATOM 1453 C CA . LYS A 1 183 ? -42.486 9.801 51.629 1.00 49.28 183 LYS A CA 1
ATOM 1454 C C . LYS A 1 183 ? -42.692 9.021 52.917 1.00 49.28 183 LYS A C 1
ATOM 1456 O O . LYS A 1 183 ? -42.942 9.692 53.939 1.00 49.28 183 LYS A O 1
#

Organism: NCBI:txid931172

Foldseek 3Di:
DDPPPPFQDALPLPPDPPPTDPDDWAQDDPVLCVQRVPRDDNRGTHDPVVVVVSVVVVVVVVVVVDDDDDDDDDDDDDDDDDDDDDDDDDDDDDDDDDDDDPVNVVVVLVVVQVVCVVLVHHRDDPVCVPPPCRVVVSVVVVVVSCCCPVVVPPPPPPCVDDPPVVVVVVVVVVVVVVVVVVD

Secondary structure (DSSP, 8-state):
-------BPP--TT--TT--B-SPPEEPPHHHHHH-TTT--TT-EE-HHHHHHHHHHHHHHHHHTS------------------------------S----HHHHHHHHHHHHHHHHHTTPPPP-GGGGGSTTHHHHHHHHHHHHHHHHTS---------S---HHHHHHHHHHHHHHHHTT-